Protein AF-A0A9E5V255-F1 (afdb_monomer)

Sequence (225 aa):
MTGTNLTRVRALETDFRYANMTGVCIKEWQCEGAKFDGVKCHFFHQEEKGEERYPSNRDFADDEFSELLQDAQKRNRLLKRLSVRLERGKSDENLRKVIELLDSSSIEAIFDPYLEDNALKNLEKLCGFGATLSPSLRLLTSKKVEKRLTKTQVDEFFKTFSNSGEIRQMRDSEHRRFLLLSGGYALIIGCSLNDISKNEVAFMEFDCIDRDFFDAEWEIASRIC

pLDDT: mean 87.33, std 9.15, range [57.25, 98.5]

Secondary structure (DSSP, 8-state):
-EEEE-TT-EEES-B-TT-EEEEEE-TT-EEES-B-TT-EES-EESSTT--S-BSSSSPPPTTHHHHHHHSHHHHHHHHS--EEE--TT-HHHHHHHHHHHHTTPEEEEEE-TT--HHHHHHHHHHHHTT-EEEEEEEEEE-S--TTTS-HHHHHHHHHHH-TT-EEEE-SS-----EEEETTTEEEEESS-TT-TTSS-EEEEEE-HHHHHHHHHHHHHSEE--

Structure (mmCIF, N/CA/C/O backbone):
data_AF-A0A9E5V255-F1
#
_entry.id   AF-A0A9E5V255-F1
#
loop_
_atom_site.group_PDB
_atom_site.id
_atom_site.type_symbol
_atom_site.label_atom_id
_atom_site.label_alt_id
_atom_site.label_comp_id
_atom_site.label_asym_id
_atom_site.label_entity_id
_atom_site.label_seq_id
_atom_site.pdbx_PDB_ins_code
_atom_site.Cartn_x
_atom_site.Cartn_y
_atom_site.Cartn_z
_atom_site.occupancy
_atom_site.B_iso_or_equiv
_atom_site.auth_seq_id
_atom_site.auth_comp_id
_atom_site.auth_asym_id
_atom_site.auth_atom_id
_atom_site.pdbx_PDB_model_num
ATOM 1 N N . MET A 1 1 ? 22.513 5.889 -26.711 1.00 68.69 1 MET A N 1
ATOM 2 C CA . MET A 1 1 ? 21.426 6.872 -26.524 1.00 68.69 1 MET A CA 1
ATOM 3 C C . MET A 1 1 ? 21.734 7.651 -25.261 1.00 68.69 1 MET A C 1
ATOM 5 O O . MET A 1 1 ? 21.886 7.023 -24.224 1.00 68.69 1 MET A O 1
ATOM 9 N N . THR A 1 2 ? 21.890 8.969 -25.347 1.00 73.06 2 THR A N 1
ATOM 10 C CA . THR A 1 2 ? 22.257 9.812 -24.195 1.00 73.06 2 THR A CA 1
ATOM 11 C C . THR A 1 2 ? 21.087 10.724 -23.859 1.00 73.06 2 THR A C 1
ATOM 13 O O . THR A 1 2 ? 20.541 11.342 -24.773 1.00 73.06 2 THR A O 1
ATOM 16 N N . GLY A 1 3 ? 20.678 10.785 -22.588 1.00 72.25 3 GLY A N 1
ATOM 17 C CA . GLY A 1 3 ? 19.597 11.665 -22.122 1.00 72.25 3 GLY A CA 1
ATOM 18 C C . GLY A 1 3 ? 18.260 11.438 -22.833 1.00 72.25 3 GLY A C 1
ATOM 19 O O . GLY A 1 3 ? 17.547 12.394 -23.132 1.00 72.25 3 GLY A O 1
ATOM 20 N N . THR A 1 4 ? 17.942 10.193 -23.195 1.00 81.31 4 THR A N 1
ATOM 21 C CA . THR A 1 4 ? 16.738 9.919 -23.989 1.00 81.31 4 THR A CA 1
ATOM 22 C C . THR A 1 4 ? 15.494 9.824 -23.117 1.00 81.31 4 THR A C 1
ATOM 24 O O . THR A 1 4 ? 15.472 9.128 -22.105 1.00 81.31 4 THR A O 1
ATOM 27 N N . ASN A 1 5 ? 14.428 10.495 -23.545 1.00 81.62 5 ASN A N 1
ATOM 28 C CA . ASN A 1 5 ? 13.128 10.400 -22.909 1.00 81.62 5 ASN A CA 1
ATOM 29 C C . ASN A 1 5 ? 12.306 9.264 -23.544 1.00 81.62 5 ASN A C 1
ATOM 31 O O . ASN A 1 5 ? 11.873 9.386 -24.688 1.00 81.62 5 ASN A O 1
ATOM 35 N N . LEU A 1 6 ? 12.108 8.166 -22.808 1.00 82.06 6 LEU A N 1
ATOM 36 C CA . LEU A 1 6 ? 11.228 7.045 -23.171 1.00 82.06 6 LEU A CA 1
ATOM 37 C C . LEU A 1 6 ? 9.925 7.058 -22.352 1.00 82.06 6 LEU A C 1
ATOM 39 O O . LEU A 1 6 ? 9.297 6.016 -22.151 1.00 82.06 6 LEU A O 1
ATOM 43 N N . THR A 1 7 ? 9.497 8.235 -21.885 1.00 77.88 7 THR A N 1
ATOM 44 C CA . THR A 1 7 ? 8.222 8.390 -21.179 1.00 77.88 7 THR A CA 1
ATOM 45 C C . THR A 1 7 ? 7.074 7.878 -22.048 1.00 77.88 7 THR A C 1
ATOM 47 O O . THR A 1 7 ? 6.958 8.267 -23.211 1.00 77.88 7 THR A O 1
ATOM 50 N N . ARG A 1 8 ? 6.210 7.025 -21.481 1.00 71.81 8 ARG A N 1
ATOM 51 C CA . ARG A 1 8 ? 5.020 6.446 -22.141 1.00 71.81 8 ARG A CA 1
ATOM 52 C C . ARG A 1 8 ? 5.313 5.646 -23.409 1.00 71.81 8 ARG A C 1
ATOM 54 O O . ARG A 1 8 ? 4.418 5.434 -24.230 1.00 71.81 8 ARG A O 1
ATOM 61 N N . VAL A 1 9 ? 6.550 5.194 -23.598 1.00 79.69 9 VAL A N 1
ATOM 62 C CA . VAL A 1 9 ? 6.863 4.295 -24.707 1.00 79.69 9 VAL A CA 1
ATOM 63 C C . VAL A 1 9 ? 6.146 2.964 -24.484 1.00 79.69 9 VAL A C 1
ATOM 65 O O . VAL A 1 9 ? 6.122 2.425 -23.379 1.00 79.69 9 VAL A O 1
ATOM 68 N N . ARG A 1 10 ? 5.578 2.415 -25.558 1.00 74.56 10 ARG A N 1
ATOM 69 C CA . ARG A 1 10 ? 5.069 1.045 -25.587 1.00 74.56 10 ARG A CA 1
ATOM 70 C C . ARG A 1 10 ? 5.968 0.216 -26.496 1.00 74.56 10 ARG A C 1
ATOM 72 O O . ARG A 1 10 ? 5.877 0.312 -27.717 1.00 74.56 10 ARG A O 1
ATOM 79 N N . ALA A 1 11 ? 6.861 -0.554 -25.890 1.00 76.69 11 ALA A N 1
ATOM 80 C CA . ALA A 1 11 ? 7.804 -1.419 -26.580 1.00 76.69 11 ALA A CA 1
ATOM 81 C C . ALA A 1 11 ? 7.223 -2.835 -26.699 1.00 76.69 11 ALA A C 1
ATOM 83 O O . ALA A 1 11 ? 7.261 -3.615 -25.745 1.00 76.69 11 ALA A O 1
ATOM 84 N N . LEU A 1 12 ? 6.665 -3.143 -27.871 1.00 74.00 12 LEU A N 1
ATOM 85 C CA . LEU A 1 12 ? 6.111 -4.457 -28.209 1.00 74.00 12 LEU A CA 1
ATOM 86 C C . LEU A 1 12 ? 7.139 -5.234 -29.024 1.00 74.00 12 LEU A C 1
ATOM 88 O O . LEU A 1 12 ? 7.586 -4.735 -30.057 1.00 74.00 12 LEU A O 1
ATOM 92 N N . GLU A 1 13 ? 7.559 -6.398 -28.524 1.00 79.38 13 GLU A N 1
ATOM 93 C CA . GLU A 1 13 ? 8.558 -7.283 -29.154 1.00 79.38 13 GLU A CA 1
ATOM 94 C C . GLU A 1 13 ? 9.851 -6.563 -29.591 1.00 79.38 13 GLU A C 1
ATOM 96 O O . GLU A 1 13 ? 10.590 -7.013 -30.467 1.00 79.38 13 GLU A O 1
ATOM 101 N N . THR A 1 14 ? 10.128 -5.408 -28.981 1.00 82.75 14 THR A N 1
ATOM 102 C CA . THR A 1 14 ? 11.221 -4.523 -29.376 1.00 82.75 14 THR A CA 1
ATOM 103 C C . THR A 1 14 ? 12.546 -5.085 -28.880 1.00 82.75 14 THR A C 1
ATOM 105 O O . THR A 1 14 ? 12.663 -5.526 -27.736 1.00 82.75 14 THR A O 1
ATOM 108 N N . ASP A 1 15 ? 13.559 -5.060 -29.740 1.00 88.69 15 ASP A N 1
ATOM 109 C CA . ASP A 1 15 ? 14.879 -5.596 -29.435 1.00 88.69 15 ASP A CA 1
ATOM 110 C C . ASP A 1 15 ? 15.817 -4.488 -28.934 1.00 88.69 15 ASP A C 1
ATOM 112 O O . ASP A 1 15 ? 16.268 -3.649 -29.713 1.00 88.69 15 ASP A O 1
ATOM 116 N N . PHE A 1 16 ? 16.097 -4.477 -27.627 1.00 88.00 16 PHE A N 1
ATOM 117 C CA . PHE A 1 16 ? 17.057 -3.571 -26.985 1.00 88.00 16 PHE A CA 1
ATOM 118 C C . PHE A 1 16 ? 18.385 -4.259 -26.652 1.00 88.00 16 PHE A C 1
ATOM 120 O O . PHE A 1 16 ? 19.181 -3.705 -25.885 1.00 88.00 16 PHE A O 1
ATOM 127 N N . ARG A 1 17 ? 18.647 -5.462 -27.183 1.00 91.00 17 ARG A N 1
ATOM 128 C CA . ARG A 1 17 ? 19.868 -6.199 -26.846 1.00 91.00 17 ARG A CA 1
ATOM 129 C C . ARG A 1 17 ? 21.109 -5.376 -27.172 1.00 91.00 17 ARG A C 1
ATOM 131 O O . ARG A 1 17 ? 21.213 -4.792 -28.250 1.00 91.00 17 ARG A O 1
ATOM 138 N N . TYR A 1 18 ? 22.040 -5.325 -26.223 1.00 91.75 18 TYR A N 1
ATOM 139 C CA . TYR A 1 18 ? 23.295 -4.567 -26.321 1.00 91.75 18 TYR A CA 1
ATOM 140 C C . TYR A 1 18 ? 23.139 -3.052 -26.536 1.00 91.75 18 TYR A C 1
ATOM 142 O O . TYR A 1 18 ? 24.115 -2.367 -26.858 1.00 91.75 18 TYR A O 1
ATOM 150 N N . ALA A 1 19 ? 21.935 -2.497 -26.354 1.00 90.38 19 ALA A N 1
ATOM 151 C CA . ALA A 1 19 ? 21.748 -1.057 -26.406 1.00 90.38 19 ALA A CA 1
ATOM 152 C C . ALA A 1 19 ? 22.516 -0.392 -25.255 1.00 90.38 19 ALA A C 1
ATOM 154 O O . ALA A 1 19 ? 22.506 -0.871 -24.124 1.00 90.38 19 ALA A O 1
ATOM 155 N N . ASN A 1 20 ? 23.179 0.726 -25.549 1.00 90.94 20 ASN A N 1
ATOM 156 C CA . ASN A 1 20 ? 23.915 1.499 -24.555 1.00 90.94 20 ASN A CA 1
ATOM 157 C C . ASN A 1 20 ? 23.193 2.825 -24.280 1.00 90.94 20 ASN A C 1
ATOM 159 O O . ASN A 1 20 ? 23.008 3.646 -25.192 1.00 90.94 20 ASN A O 1
ATOM 163 N N . MET A 1 21 ? 22.760 3.009 -23.036 1.00 88.00 21 MET A N 1
ATOM 164 C CA . MET A 1 21 ? 21.969 4.135 -22.553 1.00 88.00 21 MET A CA 1
ATOM 165 C C . MET A 1 21 ? 22.730 4.897 -21.461 1.00 88.00 21 MET A C 1
ATOM 167 O O . MET A 1 21 ? 23.238 4.328 -20.499 1.00 88.00 21 MET A O 1
ATOM 171 N N . THR A 1 22 ? 22.790 6.215 -21.571 1.00 83.81 22 THR A N 1
ATOM 172 C CA . THR A 1 22 ? 23.430 7.082 -20.575 1.00 83.81 22 THR A CA 1
ATOM 173 C C . THR A 1 22 ? 22.403 8.106 -20.110 1.00 83.81 22 THR A C 1
ATOM 175 O O . THR A 1 22 ? 22.271 9.190 -20.680 1.00 83.81 22 THR A O 1
ATOM 178 N N . GLY A 1 23 ? 21.605 7.713 -19.113 1.00 82.75 23 GLY A N 1
ATOM 179 C CA . GLY A 1 23 ? 20.464 8.493 -18.639 1.00 82.75 23 GLY A CA 1
ATOM 180 C C . GLY A 1 23 ? 19.238 8.304 -19.528 1.00 82.75 23 GLY A C 1
ATOM 181 O O . GLY A 1 23 ? 19.187 8.808 -20.653 1.00 82.75 23 GLY A O 1
ATOM 182 N N . VAL A 1 24 ? 18.240 7.579 -19.026 1.00 87.56 24 VAL A N 1
ATOM 183 C CA . VAL A 1 24 ? 16.972 7.342 -19.730 1.00 87.56 24 VAL A CA 1
ATOM 184 C C . VAL A 1 24 ? 15.783 7.668 -18.833 1.00 87.56 24 VAL A C 1
ATOM 186 O O . VAL A 1 24 ? 15.759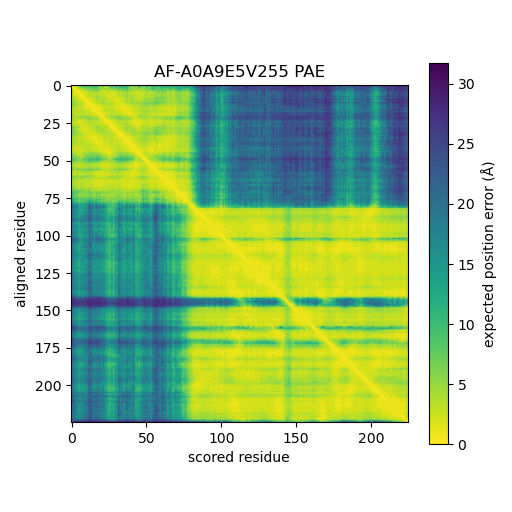 7.264 -17.678 1.00 87.56 24 VAL A O 1
ATOM 189 N N . CYS A 1 25 ? 14.783 8.397 -19.324 1.00 85.31 25 CYS A N 1
ATOM 190 C CA . CYS A 1 25 ? 13.520 8.529 -18.592 1.00 85.31 25 CYS A CA 1
ATOM 191 C C . CYS A 1 25 ? 12.599 7.368 -18.975 1.00 85.31 25 CYS A C 1
ATOM 193 O O . CYS A 1 25 ? 12.289 7.216 -20.153 1.00 85.31 25 CYS A O 1
ATOM 195 N N . ILE A 1 26 ? 12.171 6.566 -18.002 1.00 82.19 26 ILE A N 1
ATOM 196 C CA . ILE A 1 26 ? 11.325 5.373 -18.198 1.00 82.19 26 ILE A CA 1
ATOM 197 C C . ILE A 1 26 ? 9.940 5.530 -17.563 1.00 82.19 26 ILE A C 1
ATOM 199 O O . ILE A 1 26 ? 9.261 4.546 -17.265 1.00 82.19 26 ILE A O 1
ATOM 203 N N . LYS A 1 27 ? 9.511 6.773 -17.329 1.00 78.25 27 LYS A N 1
ATOM 204 C CA . LYS A 1 27 ? 8.201 7.071 -16.750 1.00 78.25 27 LYS A CA 1
ATOM 205 C C . LYS A 1 27 ? 7.092 6.415 -17.573 1.00 78.25 27 LYS A C 1
ATOM 207 O O . LYS A 1 27 ? 6.973 6.676 -18.766 1.00 78.25 27 LYS A O 1
ATOM 212 N N . GLU A 1 28 ? 6.243 5.615 -16.931 1.00 70.94 28 GLU A N 1
ATOM 213 C CA . GLU A 1 28 ? 5.114 4.939 -17.594 1.00 70.94 28 GLU A CA 1
ATOM 214 C C . GLU A 1 28 ? 5.554 4.081 -18.807 1.00 70.94 28 GLU A C 1
ATOM 216 O O . GLU A 1 28 ? 4.801 3.925 -19.769 1.00 70.94 28 GLU A O 1
ATOM 221 N N . TRP A 1 29 ? 6.782 3.547 -18.793 1.00 77.06 29 TRP A N 1
ATOM 222 C CA . TRP A 1 29 ? 7.292 2.690 -19.863 1.00 77.06 29 TRP A CA 1
ATOM 223 C C . TRP A 1 29 ? 6.629 1.305 -19.801 1.00 77.06 29 TRP A C 1
ATOM 225 O O . TRP A 1 29 ? 6.580 0.673 -18.747 1.00 77.06 29 TRP A O 1
ATOM 235 N N . GLN A 1 30 ? 6.083 0.839 -20.927 1.00 71.00 30 GLN A N 1
ATOM 236 C CA . GLN A 1 30 ? 5.377 -0.439 -21.043 1.00 71.00 30 GLN A CA 1
ATOM 237 C C . GLN A 1 30 ? 6.131 -1.372 -21.988 1.00 71.00 30 GLN A C 1
ATOM 239 O O . GLN A 1 30 ? 6.344 -1.036 -23.154 1.00 71.00 30 GLN A O 1
ATOM 244 N N . CYS A 1 31 ? 6.494 -2.558 -21.501 1.00 73.19 31 CYS A N 1
ATOM 245 C CA . CYS A 1 31 ? 7.301 -3.523 -22.244 1.00 73.19 31 CYS A CA 1
ATOM 246 C C . CYS A 1 31 ? 6.615 -4.891 -22.265 1.00 73.19 31 CYS A C 1
ATOM 248 O O . CYS A 1 31 ? 6.431 -5.508 -21.216 1.00 73.19 31 CYS A O 1
ATOM 250 N N . GLU A 1 32 ? 6.287 -5.379 -23.460 1.00 68.88 32 GLU A N 1
ATOM 251 C CA . GLU A 1 32 ? 5.679 -6.696 -23.675 1.00 68.88 32 GLU A CA 1
ATOM 252 C C . GLU A 1 32 ? 6.474 -7.431 -24.760 1.00 68.88 32 GLU A C 1
ATOM 254 O O . GLU A 1 32 ? 6.645 -6.922 -25.866 1.00 68.88 32 GLU A O 1
ATOM 259 N N . GLY A 1 33 ? 7.047 -8.591 -24.429 1.00 69.75 33 GLY A N 1
ATOM 260 C CA . GLY A 1 33 ? 7.901 -9.357 -25.351 1.00 69.75 33 GLY A CA 1
ATOM 261 C C . GLY A 1 33 ? 9.235 -8.689 -25.731 1.00 69.75 33 GLY A C 1
ATOM 262 O O . GLY A 1 33 ? 9.968 -9.222 -26.562 1.00 69.75 33 GLY A O 1
ATOM 263 N N . ALA A 1 34 ? 9.563 -7.530 -25.152 1.00 82.81 34 ALA A N 1
ATOM 264 C CA . ALA A 1 34 ? 10.810 -6.820 -25.422 1.00 82.81 34 ALA A CA 1
ATOM 265 C C . ALA A 1 34 ? 12.042 -7.590 -24.904 1.00 82.81 34 ALA A C 1
ATOM 267 O O . ALA A 1 34 ? 11.983 -8.255 -23.867 1.00 82.81 34 ALA A O 1
ATOM 268 N N . LYS A 1 35 ? 13.166 -7.481 -25.624 1.00 86.19 35 LYS A N 1
ATOM 269 C CA . LYS A 1 35 ? 14.427 -8.181 -25.321 1.00 86.19 35 LYS A CA 1
ATOM 270 C C . LYS A 1 35 ? 15.450 -7.212 -24.748 1.00 86.19 35 LYS A C 1
ATOM 272 O O . LYS A 1 35 ? 15.712 -6.181 -25.360 1.00 86.19 35 LYS A O 1
ATOM 277 N N . PHE A 1 36 ? 16.053 -7.566 -23.616 1.00 87.00 36 PHE A N 1
ATOM 278 C CA . PHE A 1 36 ? 16.951 -6.681 -22.864 1.00 87.00 36 PHE A CA 1
ATOM 279 C C . PHE A 1 36 ? 18.353 -7.262 -22.641 1.00 87.00 36 PHE A C 1
ATOM 281 O O . PHE A 1 36 ? 19.132 -6.687 -21.885 1.00 87.00 36 PHE A O 1
ATOM 288 N N . ASP A 1 37 ? 18.706 -8.379 -23.278 1.00 89.31 37 ASP A N 1
ATOM 289 C CA . ASP A 1 37 ? 19.990 -9.052 -23.039 1.00 89.31 37 ASP A CA 1
ATOM 290 C C . ASP A 1 37 ? 21.184 -8.130 -23.324 1.00 89.31 37 ASP A C 1
ATOM 292 O O . ASP A 1 37 ? 21.321 -7.573 -24.417 1.00 89.31 37 ASP A O 1
ATOM 296 N N . GLY A 1 38 ? 22.049 -7.944 -22.327 1.00 88.06 38 GLY A N 1
ATOM 297 C CA . GLY A 1 38 ? 23.251 -7.116 -22.442 1.00 88.06 38 GLY A CA 1
ATOM 298 C C . GLY A 1 38 ? 22.987 -5.616 -22.611 1.00 88.06 38 GLY A C 1
ATOM 299 O O . GLY A 1 38 ? 23.897 -4.889 -23.010 1.00 88.06 38 GLY A O 1
ATOM 300 N N . VAL A 1 39 ? 21.763 -5.132 -22.354 1.00 90.56 39 VAL A N 1
ATOM 301 C CA . VAL A 1 39 ? 21.486 -3.688 -22.319 1.00 90.56 39 VAL A CA 1
ATOM 302 C C . VAL A 1 39 ? 22.291 -3.027 -21.200 1.00 90.56 39 VAL A C 1
ATOM 304 O O . VAL A 1 39 ? 22.275 -3.469 -20.051 1.00 90.56 39 VAL A O 1
ATOM 307 N N . LYS A 1 40 ? 22.980 -1.938 -21.531 1.00 90.88 40 LYS A N 1
ATOM 308 C CA . LYS A 1 40 ? 23.738 -1.131 -20.574 1.00 90.88 40 LYS A CA 1
ATOM 309 C C . LYS A 1 40 ? 23.012 0.180 -20.341 1.00 90.88 40 LYS A C 1
ATOM 311 O O . LYS A 1 40 ? 22.619 0.848 -21.296 1.00 90.88 40 LYS A O 1
ATOM 316 N N . CYS A 1 41 ? 22.846 0.555 -19.082 1.00 90.69 41 CYS A N 1
ATOM 317 C CA . CYS A 1 41 ? 22.316 1.856 -18.704 1.00 90.69 41 CYS A CA 1
ATOM 318 C C . CYS A 1 41 ? 23.109 2.395 -17.529 1.00 90.69 41 CYS A C 1
ATOM 320 O O . CYS A 1 41 ? 23.341 1.637 -16.608 1.00 90.69 41 CYS A O 1
ATOM 322 N N . HIS A 1 42 ? 23.505 3.665 -17.522 1.00 92.62 42 HIS A N 1
ATOM 323 C CA . HIS A 1 42 ? 24.190 4.239 -16.355 1.00 92.62 42 HIS A CA 1
ATOM 324 C C . HIS A 1 42 ? 23.214 4.554 -15.214 1.00 92.62 42 HIS A C 1
ATOM 326 O O . HIS A 1 42 ? 23.479 4.240 -14.061 1.00 92.62 42 HIS A O 1
ATOM 332 N N . PHE A 1 43 ? 22.077 5.168 -15.537 1.00 87.12 43 PHE A N 1
ATOM 333 C CA . PHE A 1 43 ? 21.007 5.511 -14.603 1.00 87.12 43 PHE A CA 1
ATOM 334 C C . PHE A 1 43 ? 19.717 5.797 -15.381 1.00 87.12 43 PHE A C 1
ATOM 336 O O . PHE A 1 43 ? 19.760 6.105 -16.578 1.00 87.12 43 PHE A O 1
ATOM 343 N N . PHE A 1 44 ? 18.570 5.752 -14.707 1.00 88.06 44 PHE A N 1
ATOM 344 C CA . PHE A 1 44 ? 17.290 6.178 -15.273 1.00 88.06 44 PHE A CA 1
ATOM 345 C C . PHE A 1 44 ? 16.557 7.181 -14.377 1.00 88.06 44 PHE A C 1
ATOM 347 O O . PHE A 1 44 ? 16.868 7.326 -13.197 1.00 88.06 44 PHE A O 1
ATOM 354 N N . HIS A 1 45 ? 15.547 7.833 -14.950 1.00 84.00 45 HIS A N 1
ATOM 355 C CA . HIS A 1 45 ? 14.577 8.676 -14.258 1.00 84.00 45 HIS A CA 1
ATOM 356 C C . HIS A 1 45 ? 13.179 8.059 -14.351 1.00 84.00 45 HIS A C 1
ATOM 358 O O . HIS A 1 45 ? 12.771 7.597 -15.419 1.00 84.00 45 HIS A O 1
ATOM 364 N N . GLN A 1 46 ? 12.428 8.078 -13.252 1.00 75.62 46 GLN A N 1
ATOM 365 C CA . GLN A 1 46 ? 11.011 7.677 -13.223 1.00 75.62 46 GLN A CA 1
ATOM 366 C C . GLN A 1 46 ? 10.053 8.856 -13.400 1.00 75.62 46 GLN A C 1
ATOM 368 O O . GLN A 1 46 ? 8.848 8.662 -13.559 1.00 75.62 46 GLN A O 1
ATOM 373 N N . GLU A 1 47 ? 10.589 10.074 -13.444 1.00 75.69 47 GLU A N 1
ATOM 374 C CA . GLU A 1 47 ? 9.837 11.286 -13.712 1.00 75.69 47 GLU A CA 1
ATOM 375 C C . GLU A 1 47 ? 10.382 12.024 -14.930 1.00 75.69 47 GLU A C 1
ATOM 377 O O . GLU A 1 47 ? 11.580 12.038 -15.201 1.00 75.69 47 GLU A O 1
ATOM 382 N N . GLU A 1 48 ? 9.482 12.679 -15.657 1.00 75.38 48 GLU A N 1
ATOM 383 C CA . GLU A 1 48 ? 9.793 13.379 -16.905 1.00 75.38 48 GLU A CA 1
ATOM 384 C C . GLU A 1 48 ? 10.734 14.571 -16.692 1.00 75.38 48 GLU A C 1
ATOM 386 O O . GLU A 1 48 ? 11.557 14.874 -17.550 1.00 75.38 48 GLU A O 1
ATOM 391 N N . LYS A 1 49 ? 10.646 15.219 -15.525 1.00 75.62 49 LYS A N 1
ATOM 392 C CA . LYS A 1 49 ? 11.530 16.330 -15.155 1.00 75.62 49 LYS A CA 1
ATOM 393 C C . LYS A 1 49 ? 12.947 15.882 -14.786 1.00 75.62 49 LYS A C 1
ATOM 395 O O . LYS A 1 49 ? 13.837 16.722 -14.739 1.00 75.62 49 LYS A O 1
ATOM 400 N N . GLY A 1 50 ? 13.152 14.587 -14.528 1.00 72.00 50 GLY A N 1
ATOM 401 C CA . GLY A 1 50 ? 14.463 14.021 -14.211 1.00 72.00 50 GLY A CA 1
ATOM 402 C C . GLY A 1 50 ? 15.078 14.504 -12.894 1.00 72.00 50 GLY A C 1
ATOM 403 O O . GLY A 1 50 ? 16.296 14.452 -12.756 1.00 72.00 50 GLY A O 1
ATOM 404 N N . GLU A 1 51 ? 14.264 14.983 -11.946 1.00 74.38 51 GLU A N 1
ATOM 405 C CA . GLU A 1 51 ? 14.743 15.532 -10.664 1.00 74.38 51 GLU A CA 1
ATOM 406 C C . GLU A 1 51 ? 15.417 14.457 -9.795 1.00 74.38 51 GLU A C 1
ATOM 408 O O . GLU A 1 51 ? 16.426 14.727 -9.146 1.00 74.38 51 GLU A O 1
ATOM 413 N N . GLU A 1 52 ? 14.930 13.216 -9.864 1.00 74.06 52 GLU A N 1
ATOM 414 C CA . GLU A 1 52 ? 15.528 12.056 -9.204 1.00 74.06 52 GLU A CA 1
ATOM 415 C C . GLU A 1 52 ? 16.021 11.028 -10.226 1.00 74.06 52 GLU A C 1
ATOM 417 O O . GLU A 1 52 ? 15.396 10.803 -11.271 1.00 74.06 52 GLU A O 1
ATOM 422 N N . ARG A 1 53 ? 17.162 10.397 -9.926 1.00 84.00 53 ARG A N 1
ATOM 423 C CA . ARG A 1 53 ? 17.762 9.329 -10.735 1.00 84.00 53 ARG A CA 1
ATOM 424 C C . ARG A 1 53 ? 17.944 8.060 -9.912 1.00 84.00 53 ARG A C 1
ATOM 426 O O . ARG A 1 53 ? 18.188 8.127 -8.709 1.00 84.00 53 ARG A O 1
ATOM 433 N N . TYR A 1 54 ? 17.947 6.919 -10.586 1.00 79.62 54 TYR A N 1
ATOM 434 C CA . TYR A 1 54 ? 18.322 5.640 -10.002 1.00 79.62 54 TYR A CA 1
ATOM 435 C C . TYR A 1 54 ? 19.413 4.952 -10.846 1.00 79.62 54 TYR A C 1
ATOM 437 O O . TYR A 1 54 ? 19.236 4.834 -12.062 1.00 79.62 54 TYR A O 1
ATOM 445 N N . PRO A 1 55 ? 20.512 4.478 -10.228 1.00 79.62 55 PRO A N 1
ATOM 446 C CA . PRO A 1 55 ? 20.849 4.639 -8.813 1.00 79.62 55 PRO A CA 1
ATOM 447 C C . PRO A 1 55 ? 21.200 6.102 -8.474 1.00 79.62 55 PRO A C 1
ATOM 449 O O . PRO A 1 55 ? 21.752 6.839 -9.295 1.00 79.62 55 PRO A O 1
ATOM 452 N N . SER A 1 56 ? 20.873 6.548 -7.261 1.00 80.12 56 SER A N 1
ATOM 453 C CA . SER A 1 56 ? 20.968 7.969 -6.881 1.00 80.12 56 SER A CA 1
ATOM 454 C C . SER A 1 56 ? 22.405 8.476 -6.735 1.00 80.12 56 SER A C 1
ATOM 456 O O . SER A 1 56 ? 22.680 9.637 -7.025 1.00 80.12 56 SER A O 1
ATOM 458 N N . ASN A 1 57 ? 23.337 7.610 -6.334 1.00 83.50 57 ASN A N 1
ATOM 459 C CA . ASN A 1 57 ? 24.710 7.974 -5.963 1.00 83.50 57 ASN A CA 1
ATOM 460 C C . ASN A 1 57 ? 25.802 7.238 -6.756 1.00 83.50 57 ASN A C 1
ATOM 462 O O . ASN A 1 57 ? 26.987 7.405 -6.473 1.00 83.50 57 ASN A O 1
ATOM 466 N N . ARG A 1 58 ? 25.417 6.407 -7.724 1.00 89.38 58 ARG A N 1
ATOM 467 C CA . ARG A 1 58 ? 26.338 5.656 -8.581 1.00 89.38 58 ARG A CA 1
ATOM 468 C C . ARG A 1 58 ? 25.686 5.334 -9.911 1.00 89.38 58 ARG A C 1
ATOM 470 O O . ARG A 1 58 ? 24.471 5.476 -10.047 1.00 89.38 58 ARG A O 1
ATOM 477 N N . ASP A 1 59 ? 26.490 4.885 -10.857 1.00 92.12 59 ASP A N 1
ATOM 478 C CA . ASP A 1 59 ? 25.973 4.272 -12.070 1.00 92.12 59 ASP A CA 1
ATOM 479 C C . ASP A 1 59 ? 25.726 2.774 -11.817 1.00 92.12 59 ASP A C 1
ATOM 481 O O . ASP A 1 59 ? 26.279 2.179 -10.878 1.00 92.12 59 ASP A O 1
ATOM 485 N N . PHE A 1 60 ? 24.849 2.169 -12.614 1.00 89.62 60 PHE A N 1
ATOM 486 C CA . PHE A 1 60 ? 24.700 0.718 -12.638 1.00 89.62 60 PHE A CA 1
ATOM 487 C C . PHE A 1 60 ? 26.035 0.052 -12.976 1.00 89.62 60 PHE A C 1
ATOM 489 O O . PHE A 1 60 ? 26.798 0.541 -13.814 1.00 89.62 60 PHE A O 1
ATOM 496 N N . ALA A 1 61 ? 26.298 -1.079 -12.329 1.00 90.12 61 ALA A N 1
ATOM 497 C CA . ALA A 1 61 ? 27.378 -1.961 -12.732 1.00 90.12 61 ALA A CA 1
ATOM 498 C C . ALA A 1 61 ? 27.059 -2.608 -14.091 1.00 90.12 61 ALA A C 1
ATOM 500 O O . ALA A 1 61 ? 25.920 -2.570 -14.569 1.00 90.12 61 ALA A O 1
ATOM 501 N N . ASP A 1 62 ? 28.074 -3.215 -14.707 1.00 87.00 62 ASP A N 1
ATOM 502 C CA . ASP A 1 62 ? 27.864 -4.031 -15.900 1.00 87.00 62 ASP A CA 1
ATOM 503 C C . ASP A 1 62 ? 26.776 -5.084 -15.634 1.00 87.00 62 ASP A C 1
ATOM 505 O O . ASP A 1 62 ? 26.716 -5.677 -14.559 1.00 87.00 62 ASP A O 1
ATOM 509 N N . ASP A 1 63 ? 25.886 -5.249 -16.611 1.00 86.88 63 ASP A N 1
ATOM 510 C CA . ASP A 1 63 ? 24.739 -6.163 -16.618 1.00 86.88 63 ASP A CA 1
ATOM 511 C C . ASP A 1 63 ? 23.656 -5.935 -15.544 1.00 86.88 63 ASP A C 1
ATOM 513 O O . ASP A 1 63 ? 22.538 -6.412 -15.724 1.00 86.88 63 ASP A O 1
ATOM 517 N N . GLU A 1 64 ? 23.888 -5.110 -14.517 1.00 87.94 64 GLU A N 1
ATOM 518 C CA . GLU A 1 64 ? 22.926 -4.854 -13.429 1.00 87.94 64 GLU A CA 1
ATOM 519 C C . GLU A 1 64 ? 21.568 -4.360 -13.954 1.00 87.94 64 GLU A C 1
ATOM 521 O O . GLU A 1 64 ? 20.513 -4.854 -13.556 1.00 87.94 64 GLU A O 1
ATOM 526 N N . PHE A 1 65 ? 21.579 -3.412 -14.897 1.00 87.38 65 PHE A N 1
ATOM 527 C CA . PHE A 1 65 ? 20.348 -2.915 -15.516 1.00 87.38 65 PHE A CA 1
ATOM 528 C C . PHE A 1 65 ? 19.674 -3.966 -16.414 1.00 87.38 65 PHE A C 1
ATOM 530 O O . PHE A 1 65 ? 18.445 -4.036 -16.475 1.00 87.38 65 PHE A O 1
ATOM 537 N N . SER A 1 66 ? 20.463 -4.803 -17.092 1.00 88.88 66 SER A N 1
ATOM 538 C CA . SER A 1 66 ? 19.946 -5.883 -17.936 1.00 88.88 66 SER A CA 1
ATOM 539 C C . SER A 1 66 ? 19.263 -6.960 -17.100 1.00 88.88 66 SER A C 1
ATOM 541 O O . SER A 1 66 ? 18.123 -7.320 -17.389 1.00 88.88 66 SER A O 1
ATOM 543 N N . GLU A 1 67 ? 19.899 -7.414 -16.021 1.00 87.50 67 GLU A N 1
ATOM 544 C CA . GLU A 1 67 ? 19.331 -8.383 -15.078 1.00 87.50 67 GLU A CA 1
ATOM 545 C C . GLU A 1 67 ? 18.026 -7.875 -14.463 1.00 87.50 67 GLU A C 1
ATOM 547 O O . GLU A 1 67 ? 17.041 -8.605 -14.338 1.00 87.50 67 GLU A O 1
ATOM 552 N N . LEU A 1 68 ? 18.008 -6.591 -14.119 1.00 84.12 68 LEU A N 1
ATOM 553 C CA . LEU A 1 68 ? 16.859 -5.908 -13.551 1.00 84.12 68 LEU A CA 1
ATOM 554 C C . LEU A 1 68 ? 15.670 -5.839 -14.526 1.00 84.12 68 LEU A C 1
ATOM 556 O O . LEU A 1 68 ? 14.529 -5.954 -14.083 1.00 84.12 68 LEU A O 1
ATOM 560 N N . LEU A 1 69 ? 15.911 -5.70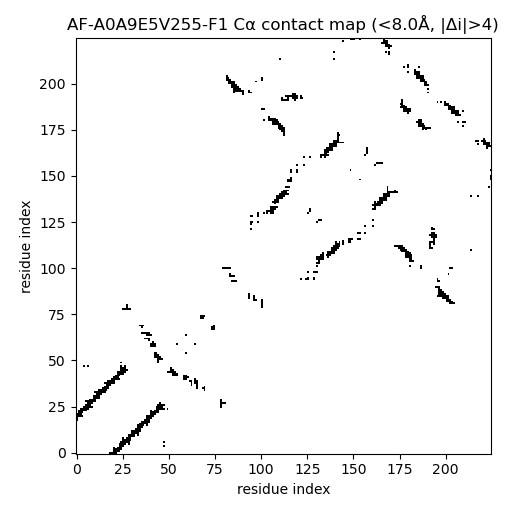4 -15.836 1.00 83.62 69 LEU A N 1
ATOM 561 C CA . LEU A 1 69 ? 14.857 -5.739 -16.857 1.00 83.62 69 LEU A CA 1
ATOM 562 C C . LEU A 1 69 ? 14.467 -7.160 -17.290 1.00 83.62 69 LEU A C 1
ATOM 564 O O . LEU A 1 69 ? 13.340 -7.364 -17.744 1.00 83.62 69 LEU A O 1
ATOM 568 N N . GLN A 1 70 ? 15.359 -8.142 -17.180 1.00 79.94 70 GLN A N 1
ATOM 569 C CA . GLN A 1 70 ? 15.068 -9.534 -17.540 1.00 79.94 70 GLN A CA 1
ATOM 570 C C . GLN A 1 70 ? 14.237 -10.249 -16.470 1.00 79.94 70 GLN A C 1
ATOM 572 O O . GLN A 1 70 ? 13.350 -11.041 -16.797 1.00 79.94 70 GLN A O 1
ATOM 577 N N . ASP A 1 71 ? 14.454 -9.921 -15.200 1.00 80.56 71 ASP A N 1
ATOM 578 C CA . ASP A 1 71 ? 13.621 -10.397 -14.104 1.00 80.56 71 ASP A CA 1
ATOM 579 C C . ASP A 1 71 ? 12.241 -9.725 -14.177 1.00 80.56 71 ASP A C 1
ATOM 581 O O . ASP A 1 71 ? 12.102 -8.516 -14.006 1.00 80.56 71 ASP A O 1
ATOM 585 N N . ALA A 1 72 ? 11.196 -10.510 -14.452 1.00 69.06 72 ALA A N 1
ATOM 586 C CA . ALA A 1 72 ? 9.843 -9.984 -14.612 1.00 69.06 72 ALA A CA 1
ATOM 587 C C . ALA A 1 72 ? 9.327 -9.274 -13.350 1.00 69.06 72 ALA A C 1
ATOM 589 O O . ALA A 1 72 ? 8.617 -8.274 -13.461 1.00 69.06 72 ALA A O 1
ATOM 590 N N . GLN A 1 73 ? 9.707 -9.748 -12.161 1.00 67.56 73 GLN A N 1
ATOM 591 C CA . GLN A 1 73 ? 9.312 -9.137 -10.898 1.00 67.56 73 GLN A CA 1
ATOM 592 C C . GLN A 1 73 ? 10.050 -7.810 -10.694 1.00 67.56 73 GLN A C 1
ATOM 594 O O . GLN A 1 73 ? 9.410 -6.807 -10.381 1.00 67.56 73 GLN A O 1
ATOM 599 N N . LYS A 1 74 ? 11.372 -7.765 -10.911 1.00 73.69 74 LYS A N 1
ATOM 600 C CA . LYS A 1 74 ? 12.171 -6.526 -10.814 1.00 73.69 74 LYS A CA 1
ATOM 601 C C . LYS A 1 74 ? 11.793 -5.514 -11.898 1.00 73.69 74 LYS A C 1
ATOM 603 O O . LYS A 1 74 ? 11.595 -4.346 -11.584 1.00 73.69 74 LYS A O 1
ATOM 608 N N . ARG A 1 75 ? 11.585 -5.941 -13.142 1.00 74.75 75 ARG A N 1
ATOM 609 C CA . ARG A 1 75 ? 11.132 -5.069 -14.235 1.00 74.75 75 ARG A CA 1
ATOM 610 C C . ARG A 1 75 ? 9.779 -4.449 -13.918 1.00 74.75 75 ARG A C 1
ATOM 612 O O . ARG A 1 75 ? 9.635 -3.233 -14.003 1.00 74.75 75 ARG A O 1
ATOM 619 N N . ASN A 1 76 ? 8.798 -5.259 -13.520 1.00 67.69 76 ASN A N 1
ATOM 620 C CA . ASN A 1 76 ? 7.481 -4.737 -13.160 1.00 67.69 76 ASN A CA 1
ATOM 621 C C . ASN A 1 76 ? 7.582 -3.788 -11.961 1.00 67.69 76 ASN A C 1
ATOM 623 O O . ASN A 1 76 ? 6.969 -2.729 -11.991 1.00 67.69 76 ASN A O 1
ATOM 627 N N . ARG A 1 77 ? 8.422 -4.101 -10.964 1.00 65.44 77 ARG A N 1
ATOM 628 C CA . ARG A 1 77 ? 8.740 -3.200 -9.843 1.00 65.44 77 ARG A CA 1
ATOM 629 C C . ARG A 1 77 ? 9.282 -1.841 -10.295 1.00 65.44 77 ARG A C 1
ATOM 631 O O . ARG A 1 77 ? 8.928 -0.832 -9.699 1.00 65.44 77 ARG A O 1
ATOM 638 N N . LEU A 1 78 ? 10.108 -1.798 -11.339 1.00 67.25 78 LEU A N 1
ATOM 639 C CA . LEU A 1 78 ? 10.661 -0.550 -11.870 1.00 67.25 78 LEU A CA 1
ATOM 640 C C . LEU A 1 78 ? 9.692 0.284 -12.697 1.00 67.25 78 LEU A C 1
ATOM 642 O O . LEU A 1 78 ? 9.790 1.511 -12.701 1.00 67.25 78 LEU A O 1
ATOM 646 N N . LEU A 1 79 ? 8.815 -0.390 -13.434 1.00 66.44 79 LEU A N 1
ATOM 647 C CA . LEU A 1 79 ? 7.858 0.235 -14.344 1.00 66.44 79 LEU A CA 1
ATOM 648 C C . LEU A 1 79 ? 6.524 0.552 -13.655 1.00 66.44 79 LEU A C 1
ATOM 650 O O . LEU A 1 79 ? 5.670 1.225 -14.238 1.00 66.44 79 LEU A O 1
ATOM 654 N N . LYS A 1 80 ? 6.341 0.078 -12.415 1.00 66.31 80 LYS A N 1
ATOM 655 C CA . LYS A 1 80 ? 5.141 0.293 -11.610 1.00 66.31 80 LYS A CA 1
ATOM 656 C C . LYS A 1 80 ? 4.919 1.785 -11.381 1.00 66.31 80 LYS A C 1
ATOM 658 O O . LYS A 1 80 ? 5.839 2.538 -11.072 1.00 66.31 80 LYS A O 1
ATOM 663 N N . ARG A 1 81 ? 3.661 2.208 -11.499 1.00 66.19 81 ARG A N 1
ATOM 664 C CA . ARG A 1 81 ? 3.222 3.541 -11.085 1.00 66.19 81 ARG A CA 1
ATOM 665 C C . ARG A 1 81 ? 3.538 3.702 -9.596 1.00 66.19 81 ARG A C 1
ATOM 667 O O . ARG A 1 81 ? 2.995 2.963 -8.783 1.00 66.19 81 ARG A O 1
ATOM 674 N N . LEU A 1 82 ? 4.423 4.636 -9.252 1.00 74.38 82 LEU A N 1
ATOM 675 C CA . LEU A 1 82 ? 4.864 4.820 -7.867 1.00 74.38 82 LEU A CA 1
ATOM 676 C C . LEU A 1 82 ? 4.032 5.837 -7.099 1.00 74.38 82 LEU A C 1
ATOM 678 O O . LEU A 1 82 ? 4.170 5.896 -5.892 1.00 74.38 82 LEU A O 1
ATOM 682 N N . SER A 1 83 ? 3.173 6.630 -7.741 1.00 83.81 83 SER A N 1
ATOM 683 C CA . SER A 1 83 ? 2.369 7.625 -7.030 1.00 83.81 83 SER A CA 1
ATOM 684 C C . SER A 1 83 ? 1.006 7.887 -7.665 1.00 83.81 83 SER A C 1
ATOM 686 O O . SER A 1 83 ? 0.804 7.760 -8.879 1.00 83.81 83 SER A O 1
ATOM 688 N N . VAL A 1 84 ? 0.054 8.278 -6.818 1.00 89.81 84 VAL A N 1
ATOM 689 C CA . VAL A 1 84 ? -1.282 8.743 -7.199 1.00 89.81 84 VAL A CA 1
ATOM 690 C C . VAL A 1 84 ? -1.673 9.969 -6.378 1.00 89.81 84 VAL A C 1
ATOM 692 O O . VAL A 1 84 ? -1.338 10.103 -5.200 1.00 89.81 84 VAL A O 1
ATOM 695 N N . ARG A 1 85 ? -2.432 10.876 -7.005 1.00 91.19 85 ARG A N 1
ATOM 696 C CA . ARG A 1 85 ? -3.034 12.020 -6.315 1.00 91.19 85 ARG A CA 1
ATOM 697 C C . ARG A 1 85 ? -4.403 11.641 -5.767 1.00 91.19 85 ARG A C 1
ATOM 699 O O . ARG A 1 85 ? -5.301 11.276 -6.534 1.00 91.19 85 ARG A O 1
ATOM 706 N N . LEU A 1 86 ? -4.567 11.793 -4.460 1.00 94.25 86 LEU A N 1
ATOM 707 C CA . LEU A 1 86 ? -5.847 11.705 -3.775 1.00 94.25 86 LEU A CA 1
ATOM 708 C C . LEU A 1 86 ? -6.552 13.060 -3.852 1.00 94.25 86 LEU A C 1
ATOM 710 O O . LEU A 1 86 ? -5.929 14.118 -3.750 1.00 94.25 86 LEU A O 1
ATOM 714 N N . GLU A 1 87 ? -7.857 13.030 -4.084 1.00 94.88 87 GLU A N 1
ATOM 715 C CA . GLU A 1 87 ? -8.662 14.224 -4.320 1.00 94.88 87 GLU A CA 1
ATOM 716 C C . GLU A 1 87 ? -9.639 14.478 -3.178 1.00 94.88 87 GLU A C 1
ATOM 718 O O . GLU A 1 87 ? -10.201 13.555 -2.582 1.00 94.88 87 GLU A O 1
ATOM 723 N N . ARG A 1 88 ? -9.887 15.760 -2.899 1.00 96.06 88 ARG A N 1
ATOM 724 C CA . ARG A 1 88 ? -10.792 16.141 -1.820 1.00 96.06 88 ARG A CA 1
ATOM 725 C C . ARG A 1 88 ? -12.211 15.625 -2.080 1.00 96.06 88 ARG A C 1
ATOM 727 O O . ARG A 1 88 ? -12.759 15.870 -3.149 1.00 96.06 88 ARG A O 1
ATOM 734 N N . GLY A 1 89 ? -12.814 14.968 -1.091 1.00 95.31 89 GLY A N 1
ATOM 735 C CA . GLY A 1 89 ? -14.205 14.502 -1.145 1.00 95.31 89 GLY A CA 1
ATOM 736 C C . GLY A 1 89 ? -14.457 13.265 -2.018 1.00 95.31 89 GLY A C 1
ATOM 737 O O . GLY A 1 89 ? -15.593 12.810 -2.081 1.00 95.31 89 GLY A O 1
ATOM 738 N N . LYS A 1 90 ? -13.426 12.694 -2.654 1.00 95.00 90 LYS A N 1
ATOM 739 C CA . LYS A 1 90 ? -13.540 11.525 -3.544 1.00 95.00 90 LYS A CA 1
ATOM 740 C C . LYS A 1 90 ? -13.099 10.231 -2.859 1.00 95.00 90 LYS A C 1
ATOM 742 O O . LYS A 1 90 ? -12.123 9.607 -3.262 1.00 95.00 90 LYS A O 1
ATOM 747 N N . SER A 1 91 ? -13.757 9.873 -1.755 1.00 94.00 91 SER A N 1
ATOM 748 C CA . SER A 1 91 ? -13.299 8.783 -0.877 1.00 94.00 91 SER A CA 1
ATOM 749 C C . SER A 1 91 ? -13.140 7.450 -1.617 1.00 94.00 91 SER A C 1
ATOM 751 O O . SER A 1 91 ? -12.087 6.827 -1.530 1.00 94.00 91 SER A O 1
ATOM 753 N N . ASP A 1 92 ? -14.156 7.013 -2.359 1.00 95.81 92 ASP A N 1
ATOM 754 C CA . ASP A 1 92 ? -14.141 5.696 -3.000 1.00 95.81 92 ASP A CA 1
ATOM 755 C C . ASP A 1 92 ? -13.231 5.671 -4.241 1.00 95.81 92 ASP A C 1
ATOM 757 O O . ASP A 1 92 ? -12.575 4.663 -4.506 1.00 95.81 92 ASP A O 1
ATOM 761 N N . GLU A 1 93 ? -13.136 6.767 -4.998 1.00 96.44 93 GLU A N 1
ATOM 762 C CA . GLU A 1 93 ? -12.162 6.892 -6.088 1.00 96.44 93 GLU A CA 1
ATOM 763 C C . GLU A 1 93 ? -10.726 6.915 -5.557 1.00 96.44 93 GLU A C 1
ATOM 765 O O . GLU A 1 93 ? -9.841 6.308 -6.155 1.00 96.44 93 GLU A O 1
ATOM 770 N N . ASN A 1 94 ? -10.485 7.573 -4.421 1.00 96.75 94 ASN A N 1
ATOM 771 C CA . ASN A 1 94 ? -9.175 7.590 -3.775 1.00 96.75 94 ASN A CA 1
ATOM 772 C C . ASN A 1 94 ? -8.761 6.191 -3.311 1.00 96.75 94 ASN A C 1
ATOM 774 O O . ASN A 1 94 ? -7.616 5.804 -3.533 1.00 96.75 94 ASN A O 1
ATOM 778 N N . LEU A 1 95 ? -9.682 5.404 -2.745 1.00 96.50 95 LEU A N 1
ATOM 779 C CA . LEU A 1 95 ? -9.399 4.009 -2.393 1.00 96.50 95 LEU A CA 1
ATOM 780 C C . LEU A 1 95 ? -9.092 3.167 -3.639 1.00 96.50 95 LEU A C 1
ATOM 782 O O . LEU A 1 95 ? -8.146 2.390 -3.615 1.00 96.50 95 LEU A O 1
ATOM 786 N N . ARG A 1 96 ? -9.801 3.363 -4.760 1.00 94.88 96 ARG A N 1
ATOM 787 C CA . ARG A 1 96 ? -9.465 2.679 -6.026 1.00 94.88 96 ARG A CA 1
ATOM 788 C C . ARG A 1 96 ? -8.081 3.054 -6.554 1.00 94.88 96 ARG A C 1
ATOM 790 O O . ARG A 1 96 ? -7.343 2.173 -6.976 1.00 94.88 96 ARG A O 1
ATOM 797 N N . LYS A 1 97 ? -7.686 4.326 -6.464 1.00 93.56 97 LYS A N 1
ATOM 798 C CA . LYS A 1 97 ? -6.314 4.750 -6.799 1.00 93.56 97 LYS A CA 1
ATOM 799 C C . LYS A 1 97 ? -5.271 4.099 -5.888 1.00 93.56 97 LYS A C 1
ATOM 801 O O . LYS A 1 97 ? -4.180 3.785 -6.344 1.00 93.56 97 LYS A O 1
ATOM 806 N N . VAL A 1 98 ? -5.596 3.884 -4.612 1.00 94.50 98 VAL A N 1
ATOM 807 C CA . VAL A 1 98 ? -4.737 3.117 -3.699 1.00 94.50 98 VAL A CA 1
ATOM 808 C C . VAL A 1 98 ? -4.630 1.657 -4.151 1.00 94.50 98 VAL A C 1
ATOM 810 O O . VAL A 1 98 ? -3.519 1.138 -4.185 1.00 94.50 98 VAL A O 1
ATOM 813 N N . ILE A 1 99 ? -5.723 1.016 -4.584 1.00 94.00 99 ILE A N 1
ATOM 814 C CA . ILE A 1 99 ? -5.675 -0.343 -5.162 1.00 94.00 99 ILE A CA 1
ATOM 815 C C . ILE A 1 99 ? -4.727 -0.415 -6.365 1.00 94.00 99 ILE A C 1
ATOM 817 O O . ILE A 1 99 ? -3.937 -1.351 -6.450 1.00 94.00 99 ILE A O 1
ATOM 821 N N . GLU A 1 100 ? -4.738 0.588 -7.251 1.00 88.69 100 GLU A N 1
ATOM 822 C CA . GLU A 1 100 ? -3.801 0.644 -8.386 1.00 88.69 100 GLU A CA 1
ATOM 823 C C . GLU A 1 100 ? -2.326 0.615 -7.939 1.00 88.69 100 GLU A C 1
ATOM 825 O O . GLU A 1 100 ? -1.483 0.065 -8.647 1.00 88.69 100 GLU A O 1
ATOM 830 N N . LEU A 1 101 ? -2.003 1.185 -6.770 1.00 89.50 101 LEU A N 1
ATOM 831 C CA . LEU A 1 101 ? -0.652 1.142 -6.198 1.00 89.50 101 LEU A CA 1
ATOM 832 C C . LEU A 1 101 ? -0.347 -0.176 -5.484 1.00 89.50 101 LEU A C 1
ATOM 834 O O . LEU A 1 101 ? 0.788 -0.650 -5.539 1.00 89.50 101 LEU A O 1
ATOM 838 N N . LEU A 1 102 ? -1.333 -0.780 -4.822 1.00 90.38 102 LEU A N 1
ATOM 839 C CA . LEU A 1 102 ? -1.152 -2.069 -4.151 1.00 90.38 102 LEU A CA 1
ATOM 840 C C . LEU A 1 102 ? -0.876 -3.186 -5.164 1.00 90.38 102 LEU A C 1
ATOM 842 O O . LEU A 1 102 ? -0.004 -4.018 -4.914 1.00 90.38 102 LEU A O 1
ATOM 846 N N . ASP A 1 103 ? -1.500 -3.132 -6.347 1.00 80.94 103 ASP A N 1
ATOM 847 C CA . ASP A 1 103 ? -1.395 -4.179 -7.374 1.00 80.94 103 ASP A CA 1
ATOM 848 C C . ASP A 1 103 ? -1.716 -5.557 -6.754 1.00 80.94 103 ASP A C 1
ATOM 850 O O . ASP A 1 103 ? -2.690 -5.681 -6.011 1.00 80.94 103 ASP A O 1
ATOM 854 N N . SER A 1 104 ? -0.899 -6.585 -6.991 1.00 82.19 104 SER A N 1
ATOM 855 C CA . SER A 1 104 ? -1.062 -7.910 -6.388 1.00 82.19 104 SER A CA 1
ATOM 856 C C . SER A 1 104 ? -0.402 -8.072 -5.010 1.00 82.19 104 SER A C 1
ATOM 858 O O . SER A 1 104 ? -0.304 -9.199 -4.523 1.00 82.19 104 SER A O 1
ATOM 860 N N . SER A 1 105 ? 0.125 -7.006 -4.395 1.00 89.75 105 SER A N 1
ATOM 861 C CA . SER A 1 105 ? 0.775 -7.108 -3.082 1.00 89.75 105 SER A CA 1
ATOM 862 C C . SER A 1 105 ? -0.254 -7.250 -1.958 1.00 89.75 105 SER A C 1
ATOM 864 O O . SER A 1 105 ? -1.246 -6.522 -1.910 1.00 89.75 105 SER A O 1
ATOM 866 N N . SER A 1 106 ? 0.015 -8.139 -1.000 1.00 95.19 106 SER A N 1
ATOM 867 C CA . SER A 1 106 ? -0.752 -8.206 0.243 1.00 95.19 106 SER A CA 1
ATOM 868 C C . SER A 1 106 ? -0.254 -7.175 1.251 1.00 95.19 106 SER A C 1
ATOM 870 O O . SER A 1 106 ? 0.955 -6.997 1.402 1.00 95.19 106 SER A O 1
ATOM 872 N N . ILE A 1 107 ? -1.167 -6.549 1.990 1.00 98.19 107 ILE A N 1
ATOM 873 C CA . ILE A 1 107 ? -0.833 -5.663 3.109 1.00 98.19 107 ILE A CA 1
ATOM 874 C C . ILE A 1 107 ? -0.477 -6.521 4.329 1.00 98.19 107 ILE A C 1
ATOM 876 O O . ILE A 1 107 ? -1.305 -7.283 4.828 1.00 98.19 107 ILE A O 1
ATOM 880 N N . GLU A 1 108 ? 0.756 -6.402 4.810 1.00 98.19 108 GLU A N 1
ATOM 881 C CA . GLU A 1 108 ? 1.297 -7.169 5.939 1.00 98.19 108 GLU A CA 1
ATOM 882 C C . GLU A 1 108 ? 1.157 -6.427 7.266 1.00 98.19 108 GLU A C 1
ATOM 884 O O . GLU A 1 108 ? 0.899 -7.037 8.308 1.00 98.19 108 GLU A O 1
ATOM 889 N N . ALA A 1 109 ? 1.330 -5.108 7.230 1.00 98.50 109 ALA A N 1
ATOM 890 C CA . ALA A 1 109 ? 1.221 -4.261 8.402 1.00 98.50 109 ALA A CA 1
ATOM 891 C C . ALA A 1 109 ? 0.805 -2.840 8.026 1.00 98.50 109 ALA A C 1
ATOM 893 O O . ALA A 1 109 ? 0.993 -2.406 6.891 1.00 98.50 109 ALA A O 1
ATOM 894 N N . ILE A 1 110 ? 0.241 -2.109 8.980 1.00 98.31 110 ILE A N 1
ATOM 895 C CA . ILE A 1 110 ? -0.206 -0.730 8.790 1.00 98.31 110 ILE A CA 1
ATOM 896 C C . ILE A 1 110 ? 0.184 0.078 10.011 1.00 98.31 110 ILE A C 1
ATOM 898 O O . ILE A 1 110 ? -0.158 -0.2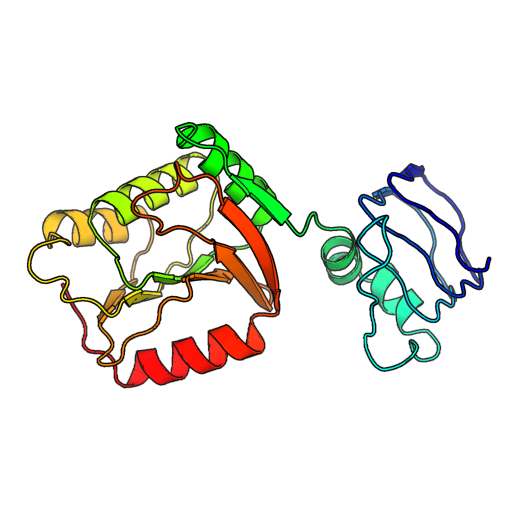95 11.134 1.00 98.31 110 ILE A O 1
ATOM 902 N N . PHE A 1 111 ? 0.822 1.217 9.779 1.00 97.50 111 PHE A N 1
ATOM 903 C CA . PHE A 1 111 ? 0.983 2.246 10.787 1.00 97.50 111 PHE A CA 1
ATOM 904 C C . PHE A 1 111 ? 0.108 3.457 10.454 1.00 97.50 11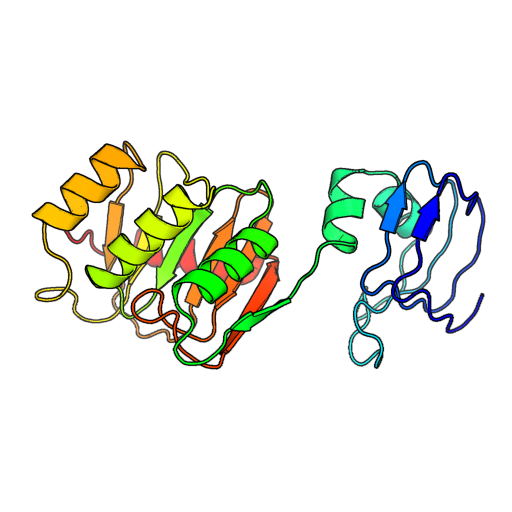1 PHE A C 1
ATOM 906 O O . PHE A 1 111 ? 0.312 4.135 9.443 1.00 97.50 111 PHE A O 1
ATOM 913 N N . ASP A 1 112 ? -0.865 3.742 11.324 1.00 95.44 112 ASP A N 1
ATOM 914 C CA . ASP A 1 112 ? -1.617 4.997 11.316 1.00 95.44 112 ASP A CA 1
ATOM 915 C C . ASP A 1 112 ? -1.737 5.521 12.755 1.00 95.44 112 ASP A C 1
ATOM 917 O O . ASP A 1 112 ? -2.454 4.932 13.568 1.00 95.44 112 ASP A O 1
ATOM 921 N N . PRO A 1 113 ? -1.101 6.658 13.088 1.00 93.75 113 PRO A N 1
ATOM 922 C CA . PRO A 1 113 ? -1.079 7.184 14.447 1.00 93.75 113 PRO A CA 1
ATOM 923 C C . PRO A 1 113 ? -2.456 7.615 14.968 1.00 93.75 113 PRO A C 1
ATOM 925 O O . PRO A 1 113 ? -2.601 7.918 16.153 1.00 93.75 113 PRO A O 1
ATOM 928 N N . TYR A 1 114 ? -3.462 7.681 14.094 1.00 90.88 114 TYR A N 1
ATOM 929 C CA . TYR A 1 114 ? -4.808 8.139 14.410 1.00 90.88 114 TYR A CA 1
ATOM 930 C C . TYR A 1 114 ? -5.857 7.033 14.314 1.00 90.88 114 TYR A C 1
ATOM 932 O O . TYR A 1 114 ? -7.026 7.381 14.336 1.00 90.88 114 TYR A O 1
ATOM 940 N N . LEU A 1 115 ? -5.495 5.752 14.194 1.00 91.75 115 LEU A N 1
ATOM 941 C CA . LEU A 1 115 ? -6.422 4.646 13.896 1.00 91.75 115 LEU A CA 1
ATOM 942 C C . LEU A 1 115 ? -7.744 4.669 14.713 1.00 91.75 115 LEU A C 1
ATOM 944 O O . LEU A 1 115 ? -7.719 4.644 15.944 1.00 91.75 115 LEU A O 1
ATOM 948 N N . GLU A 1 116 ? -8.890 4.705 14.018 1.00 92.56 116 GLU A N 1
ATOM 949 C CA . GLU A 1 116 ? -10.257 4.651 14.580 1.00 92.56 116 GLU A CA 1
ATOM 950 C C . GLU A 1 116 ? -11.132 3.661 13.786 1.00 92.56 116 GLU A C 1
ATOM 952 O O . GLU A 1 116 ? -10.713 3.147 12.746 1.00 92.56 116 GLU A O 1
ATOM 957 N N . ASP A 1 117 ? -12.376 3.430 14.225 1.00 93.69 117 ASP A N 1
ATOM 958 C CA . ASP A 1 117 ? -13.323 2.524 13.546 1.00 93.69 117 ASP A CA 1
ATOM 959 C C . ASP A 1 117 ? -13.515 2.878 12.059 1.00 93.69 117 ASP A C 1
ATOM 961 O O . ASP A 1 117 ? -13.741 2.004 11.221 1.00 93.69 117 ASP A O 1
ATOM 965 N N . ASN A 1 118 ? -13.404 4.162 11.699 1.00 94.06 118 ASN A N 1
ATOM 966 C CA . ASN A 1 118 ? -13.535 4.582 10.306 1.00 94.06 118 ASN A CA 1
ATOM 967 C C . ASN A 1 118 ? -12.352 4.135 9.431 1.00 94.06 118 ASN A C 1
ATOM 969 O O . ASN A 1 118 ? -12.547 3.865 8.247 1.00 94.06 118 ASN A O 1
ATOM 973 N N . ALA A 1 119 ? -11.146 4.015 9.996 1.00 95.06 119 ALA A N 1
ATOM 974 C CA . ALA A 1 119 ? -10.013 3.428 9.287 1.00 95.06 119 ALA A CA 1
ATOM 975 C C . ALA A 1 119 ? -10.264 1.949 8.971 1.00 95.06 119 ALA A C 1
ATOM 977 O O . ALA A 1 119 ? -10.010 1.532 7.842 1.00 95.06 119 ALA A O 1
ATOM 978 N N . LEU A 1 120 ? -10.831 1.185 9.915 1.00 95.75 120 LEU A N 1
ATOM 979 C CA . LEU A 1 120 ? -11.212 -0.211 9.670 1.00 95.75 120 LEU A CA 1
ATOM 980 C C . LEU A 1 120 ? -12.252 -0.303 8.549 1.00 95.75 120 LEU A C 1
ATOM 982 O O . LEU A 1 120 ? -12.028 -1.017 7.580 1.00 95.75 120 LEU A O 1
ATOM 986 N N . LYS A 1 121 ? -13.304 0.522 8.577 1.00 96.00 121 LYS A N 1
ATOM 987 C CA . LYS A 1 121 ? -14.306 0.579 7.491 1.00 96.00 121 LYS A CA 1
ATOM 988 C C . LYS A 1 121 ? -13.699 0.910 6.124 1.00 96.00 121 LYS A C 1
ATOM 990 O O . LYS A 1 121 ? -14.119 0.365 5.106 1.00 96.00 121 LYS A O 1
ATOM 995 N N . ASN A 1 122 ? -12.706 1.798 6.072 1.00 97.00 122 ASN A N 1
ATOM 996 C CA . ASN A 1 122 ? -12.006 2.093 4.820 1.00 97.00 122 ASN A CA 1
ATOM 997 C C . ASN A 1 122 ? -11.101 0.935 4.366 1.00 97.00 122 ASN A C 1
ATOM 999 O O . ASN A 1 122 ? -10.983 0.711 3.161 1.00 97.00 122 ASN A O 1
ATOM 1003 N N . LEU A 1 123 ? -10.519 0.163 5.290 1.00 97.06 123 LEU A N 1
ATOM 1004 C CA . LEU A 1 123 ? -9.809 -1.078 4.962 1.00 97.06 123 LEU A CA 1
ATOM 1005 C C . LEU A 1 123 ? -10.758 -2.162 4.441 1.00 97.06 123 LEU A C 1
ATOM 1007 O O . LEU A 1 123 ? -10.434 -2.821 3.456 1.00 97.06 123 LEU A O 1
ATOM 1011 N N . GLU A 1 124 ? -11.948 -2.304 5.023 1.00 96.88 124 GLU A N 1
ATOM 1012 C CA . GLU A 1 124 ? -12.990 -3.209 4.516 1.00 96.88 124 GLU A CA 1
ATOM 1013 C C . GLU A 1 124 ? -13.388 -2.838 3.082 1.00 96.88 124 GLU A C 1
ATOM 1015 O O . GLU A 1 124 ? -13.469 -3.703 2.209 1.00 96.88 124 GLU A O 1
ATOM 1020 N N . LYS A 1 125 ? -13.559 -1.537 2.800 1.00 97.12 125 LYS A N 1
ATOM 1021 C CA . LYS A 1 125 ? -13.803 -1.040 1.438 1.00 97.12 125 LYS A CA 1
ATOM 1022 C C . LYS A 1 125 ? -12.649 -1.350 0.486 1.00 97.12 125 LYS A C 1
ATOM 1024 O O . LYS A 1 125 ? -12.908 -1.766 -0.640 1.00 97.12 125 LYS A O 1
ATOM 1029 N N . LEU A 1 126 ? -11.396 -1.168 0.915 1.00 96.44 126 LEU A N 1
ATOM 1030 C CA . LEU A 1 126 ? -10.226 -1.550 0.114 1.00 96.44 126 LEU A CA 1
ATOM 1031 C C . LEU A 1 126 ? -10.256 -3.041 -0.220 1.00 96.44 126 LEU A C 1
ATOM 1033 O O . LEU A 1 126 ? -10.070 -3.401 -1.380 1.00 96.44 126 LEU A O 1
ATOM 1037 N N . CYS A 1 127 ? -10.564 -3.898 0.753 1.00 95.94 127 CYS A N 1
ATOM 1038 C CA . CYS A 1 127 ? -10.724 -5.334 0.515 1.00 95.94 127 CYS A CA 1
ATOM 1039 C C . CYS A 1 127 ? -11.852 -5.609 -0.487 1.00 95.94 127 CYS A C 1
ATOM 1041 O O . CYS A 1 127 ? -11.672 -6.378 -1.427 1.00 95.94 127 CYS A O 1
ATOM 1043 N N . GLY A 1 128 ? -12.984 -4.907 -0.360 1.00 96.19 128 GLY A N 1
ATOM 1044 C CA . GLY A 1 128 ? -14.090 -4.968 -1.320 1.00 96.19 128 GLY A CA 1
ATOM 1045 C C . GLY A 1 128 ? -13.721 -4.513 -2.739 1.00 96.19 128 GLY A C 1
ATOM 1046 O O . GLY A 1 128 ? -14.357 -4.939 -3.701 1.00 96.19 128 GLY A O 1
ATOM 1047 N N . PHE A 1 129 ? -12.685 -3.684 -2.891 1.00 95.06 129 PHE A N 1
ATOM 1048 C CA . PHE A 1 129 ? -12.131 -3.275 -4.186 1.00 95.06 129 PHE A CA 1
ATOM 1049 C C . PHE A 1 129 ? -10.972 -4.155 -4.676 1.00 95.06 129 PHE A C 1
ATOM 1051 O O . PHE A 1 129 ? -10.480 -3.921 -5.778 1.00 95.06 129 PHE A O 1
ATOM 1058 N N . GLY A 1 130 ? -10.567 -5.173 -3.912 1.00 94.38 130 GLY A N 1
ATOM 1059 C CA . GLY A 1 130 ? -9.562 -6.156 -4.322 1.00 94.38 130 GLY A CA 1
ATOM 1060 C C . GLY A 1 130 ? -8.240 -6.108 -3.557 1.00 94.38 130 GLY A C 1
ATOM 1061 O O . GLY A 1 130 ? -7.320 -6.835 -3.924 1.00 94.38 130 GLY A O 1
ATOM 1062 N N . ALA A 1 131 ? -8.112 -5.298 -2.498 1.00 95.88 131 ALA A N 1
ATOM 1063 C CA . ALA A 1 131 ? -6.936 -5.380 -1.633 1.00 95.88 131 ALA A CA 1
ATOM 1064 C C . ALA A 1 131 ? -6.875 -6.747 -0.940 1.00 95.88 131 ALA A C 1
ATOM 1066 O O . ALA A 1 131 ? -7.884 -7.265 -0.462 1.00 95.88 131 ALA A O 1
ATOM 1067 N N . THR A 1 132 ? -5.669 -7.301 -0.838 1.00 96.25 132 THR A N 1
ATOM 1068 C CA . THR A 1 132 ? -5.412 -8.524 -0.072 1.00 96.25 132 THR A CA 1
ATOM 1069 C C . THR A 1 132 ? -4.739 -8.159 1.245 1.00 96.25 132 THR A C 1
ATOM 1071 O O . THR A 1 132 ? -3.779 -7.390 1.252 1.00 96.25 132 THR A O 1
ATOM 1074 N N . LEU A 1 133 ? -5.215 -8.714 2.360 1.00 97.44 133 LEU A N 1
ATOM 1075 C CA . LEU A 1 133 ? -4.583 -8.564 3.673 1.00 97.44 133 LEU A CA 1
ATOM 1076 C C . LEU A 1 133 ? -3.846 -9.849 4.054 1.00 97.44 133 LEU A C 1
ATOM 1078 O O . LEU A 1 133 ? -4.270 -10.950 3.702 1.00 97.44 133 LEU A O 1
ATOM 1082 N N . SER A 1 134 ? -2.749 -9.708 4.794 1.00 97.00 134 SER A N 1
ATOM 1083 C CA . SER A 1 134 ? -2.084 -10.839 5.434 1.00 97.00 134 SER A CA 1
ATOM 1084 C C . SER A 1 134 ? -3.017 -11.502 6.462 1.00 97.00 134 SER A C 1
ATOM 1086 O O . SER A 1 134 ? -3.703 -10.790 7.197 1.00 97.00 134 SER A O 1
ATOM 1088 N N . PRO A 1 135 ? -3.009 -12.845 6.596 1.00 94.50 135 PRO A N 1
ATOM 1089 C CA . PRO A 1 135 ? -3.756 -13.546 7.645 1.00 94.50 135 PRO A CA 1
ATOM 1090 C C . PRO A 1 135 ? -3.383 -13.116 9.072 1.00 94.50 135 PRO A C 1
ATOM 1092 O O . PRO A 1 135 ? -4.180 -13.292 9.994 1.00 94.50 135 PRO A O 1
ATOM 1095 N N . SER A 1 136 ? -2.172 -12.580 9.245 1.00 95.75 136 SER A N 1
ATOM 1096 C CA . SER A 1 136 ? -1.622 -12.081 10.505 1.00 95.75 136 SER A CA 1
ATOM 1097 C C . SER A 1 136 ? -1.360 -10.574 10.425 1.00 95.75 136 SER A C 1
ATOM 1099 O O . SER A 1 136 ? -0.257 -10.116 10.729 1.00 95.75 136 SER A O 1
ATOM 1101 N N . LEU A 1 137 ? -2.342 -9.810 9.938 1.00 98.06 137 LEU A N 1
ATOM 1102 C CA . LEU A 1 137 ? -2.219 -8.365 9.756 1.00 98.06 137 LEU A CA 1
ATOM 1103 C C . LEU A 1 137 ? -1.885 -7.659 11.077 1.00 98.06 137 LEU A C 1
ATOM 1105 O O . LEU A 1 137 ? -2.561 -7.849 12.090 1.00 98.06 137 LEU A O 1
ATOM 1109 N N . ARG A 1 138 ? -0.870 -6.793 11.041 1.00 98.06 138 ARG A N 1
ATOM 1110 C CA . ARG A 1 138 ? -0.408 -6.021 12.202 1.00 98.06 138 ARG A CA 1
ATOM 1111 C C . ARG A 1 138 ? -0.806 -4.553 12.065 1.00 98.06 138 ARG A C 1
ATOM 1113 O O . ARG A 1 138 ? -0.370 -3.892 11.125 1.00 98.06 138 ARG A O 1
ATOM 1120 N N . LEU A 1 139 ? -1.621 -4.030 12.980 1.00 97.44 139 LEU A N 1
ATOM 1121 C CA . LEU A 1 139 ? -2.034 -2.620 12.984 1.00 97.44 139 LEU A CA 1
ATOM 1122 C C . LEU A 1 139 ? -1.386 -1.877 14.157 1.00 97.44 139 LEU A C 1
ATOM 1124 O O . LEU A 1 139 ? -1.638 -2.202 15.315 1.00 97.44 139 LEU A O 1
ATOM 1128 N N . LEU A 1 140 ? -0.565 -0.871 13.877 1.00 96.50 140 LEU A N 1
ATOM 1129 C CA . LEU A 1 140 ? 0.121 -0.068 14.888 1.00 96.50 140 LEU A CA 1
ATOM 1130 C C . LEU A 1 140 ? -0.406 1.376 14.878 1.00 96.50 140 LEU A C 1
ATOM 1132 O O . LEU A 1 140 ? -0.642 1.967 13.823 1.00 96.50 140 LEU A O 1
ATOM 1136 N N . THR A 1 141 ? -0.591 1.951 16.065 1.00 94.50 141 THR A N 1
ATOM 1137 C CA . THR A 1 141 ? -1.082 3.326 16.274 1.00 94.50 141 THR A CA 1
ATOM 1138 C C . THR A 1 141 ? -0.414 3.961 17.494 1.00 94.50 141 THR A C 1
ATOM 1140 O O . THR A 1 141 ? 0.166 3.252 18.309 1.00 94.50 141 THR A O 1
ATOM 1143 N N . SER A 1 142 ? -0.470 5.288 17.643 1.00 89.25 142 SER A N 1
ATOM 1144 C CA . SER A 1 142 ? 0.221 6.016 18.725 1.00 89.25 142 SER A CA 1
ATOM 1145 C C . SER A 1 142 ? -0.688 6.889 19.594 1.00 89.25 142 SER A C 1
ATOM 1147 O O . SER A 1 142 ? -0.449 7.031 20.796 1.00 89.25 142 SER A O 1
ATOM 1149 N N . LYS A 1 143 ? -1.775 7.468 19.065 1.00 76.19 143 LYS A N 1
ATOM 1150 C CA . LYS A 1 143 ? -2.680 8.293 19.889 1.00 76.19 143 LYS A CA 1
ATOM 1151 C C . LYS A 1 143 ? -3.626 7.441 20.720 1.00 76.19 143 LYS A C 1
ATOM 1153 O O . LYS A 1 143 ? -4.083 6.414 20.250 1.00 76.19 143 LYS A O 1
ATOM 1158 N N . LYS A 1 144 ? -3.977 7.912 21.931 1.00 66.50 144 LYS A N 1
ATOM 1159 C CA . LYS A 1 144 ? -4.940 7.242 22.829 1.00 66.50 144 LYS A CA 1
ATOM 1160 C C . LYS A 1 144 ? -6.204 6.823 22.075 1.00 66.50 144 LYS A C 1
ATOM 1162 O O . LYS A 1 144 ? -7.038 7.659 21.723 1.00 66.50 144 LYS A O 1
ATOM 1167 N N . VAL A 1 145 ? -6.323 5.515 21.874 1.00 62.62 145 VAL A N 1
ATOM 1168 C CA . VAL A 1 145 ? -7.374 4.869 21.081 1.00 62.62 145 VAL A CA 1
ATOM 1169 C C . VAL A 1 145 ? -8.628 4.568 21.902 1.00 62.62 145 VAL A C 1
ATOM 1171 O O . VAL A 1 145 ? -9.675 4.291 21.332 1.00 62.62 145 VAL A O 1
ATOM 1174 N N . GLU A 1 146 ? -8.559 4.693 23.231 1.00 57.25 146 GLU A N 1
ATOM 1175 C CA . GLU A 1 146 ? -9.532 4.187 24.222 1.00 57.25 146 GLU A CA 1
ATOM 1176 C C . GLU A 1 146 ? -11.014 4.575 24.006 1.00 57.25 146 GLU A C 1
ATOM 1178 O O . GLU A 1 146 ? -11.888 4.029 24.673 1.00 57.25 146 GLU A O 1
ATOM 1183 N N . LYS A 1 147 ? -11.334 5.505 23.094 1.00 63.16 147 LYS A N 1
ATOM 1184 C CA . LYS A 1 147 ? -12.717 5.881 22.735 1.00 63.16 147 LYS A CA 1
ATOM 1185 C C . LYS A 1 147 ? -13.037 5.833 21.235 1.00 63.16 147 LYS A C 1
ATOM 1187 O O . LYS A 1 147 ? -14.110 6.278 20.843 1.00 63.16 147 LYS A O 1
ATOM 1192 N N . ARG A 1 148 ? -12.101 5.380 20.400 1.00 77.19 148 ARG A N 1
ATOM 1193 C CA . ARG A 1 148 ? -12.142 5.518 18.934 1.00 77.19 148 ARG A CA 1
ATOM 1194 C C . ARG A 1 148 ? -12.143 4.185 18.188 1.00 77.19 148 ARG A C 1
ATOM 1196 O O . ARG A 1 148 ? -12.688 4.144 17.090 1.00 77.19 148 ARG A O 1
ATOM 1203 N N . LEU A 1 149 ? -11.561 3.132 18.773 1.00 89.12 149 LEU A N 1
ATOM 1204 C CA . LEU A 1 149 ? -11.739 1.755 18.304 1.00 89.12 149 LEU A CA 1
ATOM 1205 C C . LEU A 1 149 ? -12.654 1.001 19.259 1.00 89.12 149 LEU A C 1
ATOM 1207 O O . LEU A 1 149 ? -12.379 0.920 20.459 1.00 89.12 149 LEU A O 1
ATOM 1211 N N . THR A 1 150 ? -13.742 0.455 18.731 1.00 89.88 150 THR A N 1
ATOM 1212 C CA . THR A 1 150 ? -14.639 -0.401 19.505 1.00 89.88 150 THR A CA 1
ATOM 1213 C C . THR A 1 150 ? -14.214 -1.856 19.370 1.00 89.88 150 THR A C 1
ATOM 1215 O O . THR A 1 150 ? -13.922 -2.335 18.276 1.00 89.88 150 THR A O 1
ATOM 1218 N N . LYS A 1 151 ? -14.217 -2.596 20.487 1.00 90.19 151 LYS A N 1
ATOM 1219 C CA . LYS A 1 151 ? -13.865 -4.023 20.481 1.00 90.19 151 LYS A CA 1
ATOM 1220 C C . LYS A 1 151 ? -14.699 -4.816 19.469 1.00 90.19 151 LYS A C 1
ATOM 1222 O O . LYS A 1 151 ? -14.154 -5.631 18.742 1.00 90.19 151 LYS A O 1
ATOM 1227 N N . THR A 1 152 ? -15.996 -4.520 19.379 1.00 91.56 152 THR A N 1
ATOM 1228 C CA . THR A 1 152 ? -16.899 -5.144 18.406 1.00 91.56 152 THR A CA 1
ATOM 1229 C C . THR A 1 152 ? -16.426 -4.946 16.966 1.00 91.56 152 THR A C 1
ATOM 1231 O O . THR A 1 152 ? -16.314 -5.926 16.240 1.00 91.56 152 THR A O 1
ATOM 1234 N N . GLN A 1 153 ? -16.098 -3.712 16.562 1.00 92.31 153 GLN A N 1
ATOM 1235 C CA . GLN A 1 153 ? -15.634 -3.436 15.200 1.00 92.31 153 GLN A CA 1
ATOM 1236 C C . GLN A 1 153 ? -14.288 -4.118 14.914 1.00 92.31 153 GLN A C 1
ATOM 1238 O O . GLN A 1 153 ? -14.088 -4.643 13.821 1.00 92.31 153 GLN A O 1
ATOM 1243 N N . VAL A 1 154 ? -13.376 -4.140 15.891 1.00 92.94 154 VAL A N 1
ATOM 1244 C CA . VAL A 1 154 ? -12.074 -4.816 15.769 1.00 92.94 154 VAL A CA 1
ATOM 1245 C C . VAL A 1 154 ? -12.250 -6.328 15.594 1.00 92.94 154 VAL A C 1
ATOM 1247 O O . VAL A 1 154 ? -11.676 -6.910 14.672 1.00 92.94 154 VAL A O 1
ATOM 1250 N N . ASP A 1 155 ? -13.070 -6.954 16.441 1.00 92.94 155 ASP A N 1
ATOM 1251 C CA . ASP A 1 155 ? -13.332 -8.395 16.401 1.00 92.94 155 ASP A CA 1
ATOM 1252 C C . ASP A 1 155 ? -14.011 -8.799 15.078 1.00 92.94 155 ASP A C 1
ATOM 1254 O O . ASP A 1 155 ? -13.624 -9.792 14.458 1.00 92.94 155 ASP A O 1
ATOM 1258 N N . GLU A 1 156 ? -14.996 -8.024 14.607 1.00 93.88 156 GLU A N 1
ATOM 1259 C CA . GLU A 1 156 ? -15.679 -8.257 13.325 1.00 93.88 156 GLU A CA 1
ATOM 1260 C C . GLU A 1 156 ? -14.735 -8.114 12.126 1.00 93.88 156 GLU A C 1
ATOM 1262 O O . GLU A 1 156 ? -14.753 -8.958 11.220 1.00 93.88 156 GLU A O 1
ATOM 1267 N N . PHE A 1 157 ? -13.877 -7.091 12.142 1.00 95.56 157 PHE A N 1
ATOM 1268 C CA . PHE A 1 157 ? -12.892 -6.851 11.092 1.00 95.56 157 PHE A CA 1
ATOM 1269 C C . PHE A 1 157 ? -11.910 -8.023 10.964 1.00 95.56 157 PHE A C 1
ATOM 1271 O O . PHE A 1 157 ? -11.790 -8.617 9.889 1.00 95.56 157 PHE A O 1
ATOM 1278 N N . PHE A 1 158 ? -11.242 -8.412 12.057 1.00 95.19 158 PHE A N 1
ATOM 1279 C CA . PHE A 1 158 ? -10.260 -9.501 12.012 1.00 95.19 158 PHE A CA 1
ATOM 1280 C C . PHE A 1 158 ? -10.908 -10.850 11.710 1.00 95.19 158 PHE A C 1
ATOM 1282 O O . PHE A 1 158 ? -10.388 -11.608 10.893 1.00 95.19 158 PHE A O 1
ATOM 1289 N N . LYS A 1 159 ? -12.100 -11.124 12.251 1.00 93.44 159 LYS A N 1
ATOM 1290 C CA . LYS A 1 159 ? -12.853 -12.337 11.901 1.00 93.44 159 LYS A CA 1
ATOM 1291 C C . LYS A 1 159 ? -13.132 -12.446 10.398 1.00 93.44 159 LYS A C 1
ATOM 1293 O O . LYS A 1 159 ? -13.184 -13.558 9.877 1.00 93.44 159 LYS A O 1
ATOM 1298 N N . THR A 1 160 ? -13.345 -11.318 9.723 1.00 94.12 160 THR A N 1
ATOM 1299 C CA . THR A 1 160 ? -13.719 -11.294 8.303 1.00 94.12 160 THR A CA 1
ATOM 1300 C C . THR A 1 160 ? -12.503 -11.304 7.381 1.00 94.12 160 THR A C 1
ATOM 1302 O O . THR A 1 160 ? -12.513 -12.012 6.376 1.00 94.12 160 THR A O 1
ATOM 1305 N N . PHE A 1 161 ? -11.460 -10.536 7.706 1.00 92.69 161 PHE A N 1
ATOM 1306 C CA . PHE A 1 161 ? -10.373 -10.249 6.764 1.00 92.69 161 PHE A CA 1
ATOM 1307 C C . PHE A 1 161 ? -8.988 -10.741 7.207 1.00 92.69 161 PHE A C 1
ATOM 1309 O O . PHE A 1 161 ? -8.091 -10.811 6.370 1.00 92.69 161 PHE A O 1
ATOM 1316 N N . SER A 1 162 ? -8.776 -11.075 8.486 1.00 84.81 162 SER A N 1
ATOM 1317 C CA . SER A 1 162 ? -7.452 -11.471 8.992 1.00 84.81 162 SER A CA 1
ATOM 1318 C C . SER A 1 162 ? -7.544 -12.313 10.272 1.00 84.81 162 SER A C 1
ATOM 1320 O O . SER A 1 162 ? -7.632 -11.786 11.380 1.00 84.81 162 SER A O 1
ATOM 1322 N N . ASN A 1 163 ? -7.427 -13.633 10.112 1.00 83.81 163 ASN A N 1
ATOM 1323 C CA . ASN A 1 163 ? -7.667 -14.645 11.149 1.00 83.81 163 ASN A CA 1
ATOM 1324 C C . ASN A 1 163 ? -6.897 -14.456 12.467 1.00 83.81 163 ASN A C 1
ATOM 1326 O O . ASN A 1 163 ? -7.404 -14.832 13.522 1.00 83.81 163 ASN A O 1
ATOM 1330 N N . SER A 1 164 ? -5.669 -13.939 12.419 1.00 89.31 164 SER A N 1
ATOM 1331 C CA . SER A 1 164 ? -4.798 -13.790 13.593 1.00 89.31 164 SER A CA 1
ATOM 1332 C C . SER A 1 164 ? -4.159 -12.406 13.666 1.00 89.31 164 SER A C 1
ATOM 1334 O O . SER A 1 164 ? -3.021 -12.272 14.118 1.00 89.31 164 SER A O 1
ATOM 1336 N N . GLY A 1 165 ? -4.849 -11.394 13.142 1.00 94.31 165 GLY A N 1
ATOM 1337 C CA . GLY A 1 165 ? -4.355 -10.026 13.201 1.00 94.31 165 GLY A CA 1
ATOM 1338 C C . GLY A 1 165 ? -4.564 -9.396 14.576 1.00 94.31 165 GLY A C 1
ATOM 1339 O O . GLY A 1 165 ? -5.356 -9.876 15.390 1.00 94.31 165 GLY A O 1
ATOM 1340 N N . GLU A 1 166 ? -3.826 -8.326 14.849 1.00 95.38 166 GLU A N 1
ATOM 1341 C CA . GLU A 1 166 ? -3.950 -7.594 16.108 1.00 95.38 166 GLU A CA 1
ATOM 1342 C C . GLU A 1 166 ? -3.633 -6.107 15.951 1.00 95.38 166 GLU A C 1
ATOM 1344 O O . GLU A 1 166 ? -3.012 -5.679 14.972 1.00 95.38 166 GLU A O 1
ATOM 1349 N N . ILE A 1 167 ? -4.067 -5.323 16.942 1.00 95.62 167 ILE A N 1
ATOM 1350 C CA . ILE A 1 167 ? -3.781 -3.892 17.036 1.00 95.62 167 ILE A CA 1
ATOM 1351 C C . ILE A 1 167 ? -2.914 -3.638 18.264 1.00 95.62 167 ILE A C 1
ATOM 1353 O O . ILE A 1 167 ? -3.235 -4.083 19.370 1.00 95.62 167 ILE A O 1
ATOM 1357 N N . ARG A 1 168 ? -1.821 -2.898 18.087 1.00 95.38 168 ARG A N 1
ATOM 1358 C CA . ARG A 1 168 ? -0.971 -2.435 19.185 1.00 95.38 168 ARG A CA 1
ATOM 1359 C C . ARG A 1 168 ? -0.871 -0.918 19.195 1.00 95.38 168 ARG A C 1
ATOM 1361 O O . ARG A 1 168 ? -0.961 -0.257 18.162 1.00 95.38 168 ARG A O 1
ATOM 1368 N N . GLN A 1 169 ? -0.677 -0.375 20.388 1.00 93.88 169 GLN A N 1
ATOM 1369 C CA . GLN A 1 169 ? -0.465 1.039 20.626 1.00 93.88 169 GLN A CA 1
ATOM 1370 C C . GLN A 1 169 ? 0.961 1.287 21.125 1.00 93.88 169 GLN A C 1
ATOM 1372 O O . GLN A 1 169 ? 1.351 0.774 22.179 1.00 93.88 169 GLN A O 1
ATOM 1377 N N . MET A 1 170 ? 1.721 2.087 20.380 1.00 93.62 170 MET A N 1
ATOM 1378 C CA . MET A 1 170 ? 3.042 2.563 20.793 1.00 93.62 170 MET A CA 1
ATOM 1379 C C . MET A 1 170 ? 2.934 3.738 21.771 1.00 93.62 170 MET A C 1
ATOM 1381 O O . MET A 1 170 ? 1.881 4.367 21.911 1.00 93.62 170 MET A O 1
ATOM 1385 N N . ARG A 1 171 ? 4.036 4.031 22.465 1.00 85.75 171 ARG A N 1
ATOM 1386 C CA . ARG A 1 171 ? 4.099 5.116 23.459 1.00 85.75 171 ARG A CA 1
ATOM 1387 C C . ARG A 1 171 ? 4.443 6.462 22.833 1.00 85.75 171 ARG A C 1
ATOM 1389 O O . ARG A 1 171 ? 3.922 7.483 23.282 1.00 85.75 171 ARG A O 1
ATOM 1396 N N . ASP A 1 172 ? 5.299 6.443 21.819 1.00 84.31 172 ASP A N 1
ATOM 1397 C CA . ASP A 1 172 ? 5.858 7.647 21.221 1.00 84.31 172 ASP A CA 1
ATOM 1398 C C . ASP A 1 172 ? 4.972 8.214 20.112 1.00 84.31 172 ASP A C 1
ATOM 1400 O O . ASP A 1 172 ? 4.098 7.545 19.560 1.00 84.31 172 ASP A O 1
ATOM 1404 N N . SER A 1 173 ? 5.163 9.496 19.804 1.00 83.12 173 SER A N 1
ATOM 1405 C CA . SER A 1 173 ? 4.419 10.170 18.746 1.00 83.12 173 SER A CA 1
ATOM 1406 C C . SER A 1 173 ? 5.161 10.084 17.418 1.00 83.12 173 SER A C 1
ATOM 1408 O O . SER A 1 173 ? 6.256 10.619 17.294 1.00 83.12 173 SER A O 1
ATOM 1410 N N . GLU A 1 174 ? 4.501 9.532 16.408 1.00 89.06 174 GLU A N 1
ATOM 1411 C CA . GLU A 1 174 ? 4.923 9.588 15.009 1.00 89.06 174 GLU A CA 1
ATOM 1412 C C . GLU A 1 174 ? 3.738 10.086 14.161 1.00 89.06 174 GLU A C 1
ATOM 1414 O O . GLU A 1 174 ? 2.566 9.936 14.530 1.00 89.06 174 GLU A O 1
ATOM 1419 N N . HIS A 1 175 ? 4.028 10.781 13.067 1.00 87.50 175 HIS A N 1
ATOM 1420 C CA . HIS A 1 175 ? 3.049 11.360 12.147 1.00 87.50 175 HIS A CA 1
ATOM 1421 C C . HIS A 1 175 ? 3.045 10.704 10.774 1.00 87.50 175 HIS A C 1
ATOM 1423 O O . HIS A 1 175 ? 2.056 10.864 10.047 1.00 87.50 175 HIS A O 1
ATOM 1429 N N . ARG A 1 176 ? 4.116 9.991 10.430 1.00 90.69 176 ARG A N 1
ATOM 1430 C CA . ARG A 1 176 ? 4.218 9.188 9.220 1.00 90.69 176 ARG A CA 1
ATOM 1431 C C . ARG A 1 176 ? 3.128 8.116 9.200 1.00 90.69 176 ARG A C 1
ATOM 1433 O O . ARG A 1 176 ? 2.605 7.715 10.237 1.00 90.69 176 ARG A O 1
ATOM 1440 N N . ARG A 1 177 ? 2.712 7.726 8.000 1.00 95.44 177 ARG A N 1
ATOM 1441 C CA . ARG A 1 177 ? 1.630 6.766 7.771 1.00 95.44 177 ARG A CA 1
ATOM 1442 C C . ARG A 1 177 ? 1.998 5.907 6.595 1.00 95.44 177 ARG A C 1
ATOM 1444 O O . ARG A 1 177 ? 2.286 6.440 5.520 1.00 95.44 177 ARG A O 1
ATOM 1451 N N . PHE A 1 178 ? 1.971 4.606 6.808 1.00 97.56 178 PHE A N 1
ATOM 1452 C CA . PHE A 1 178 ? 2.398 3.673 5.790 1.00 97.56 178 PHE A CA 1
ATOM 1453 C C . PHE A 1 178 ? 1.717 2.320 5.938 1.00 97.56 178 PHE A C 1
ATOM 1455 O O . PHE A 1 178 ? 1.282 1.926 7.022 1.00 97.56 178 PHE A O 1
ATOM 1462 N N . LEU A 1 179 ? 1.627 1.613 4.818 1.00 98.38 179 LEU A N 1
ATOM 1463 C CA . LEU A 1 179 ? 1.233 0.214 4.757 1.00 98.38 179 LEU A CA 1
ATOM 1464 C C . LEU A 1 179 ? 2.445 -0.576 4.272 1.00 98.38 179 LEU A C 1
ATOM 1466 O O . LEU A 1 179 ? 2.948 -0.303 3.185 1.00 98.38 179 LEU A O 1
ATOM 1470 N N . LEU A 1 180 ? 2.896 -1.546 5.061 1.00 97.38 180 LEU A N 1
ATOM 1471 C CA . LEU A 1 180 ? 3.940 -2.486 4.667 1.00 97.38 180 LEU A CA 1
ATOM 1472 C C . LEU A 1 180 ? 3.326 -3.583 3.805 1.00 97.38 180 LEU A C 1
ATOM 1474 O O . LEU A 1 180 ? 2.306 -4.176 4.168 1.00 97.38 180 LEU A O 1
ATOM 1478 N N . LEU A 1 181 ? 3.945 -3.845 2.664 1.00 95.25 181 LEU A N 1
ATOM 1479 C CA . LEU A 1 181 ? 3.424 -4.714 1.622 1.00 95.25 181 LEU A CA 1
ATOM 1480 C C . LEU A 1 181 ? 4.347 -5.905 1.390 1.00 95.25 181 LEU A C 1
ATOM 1482 O O . LEU A 1 181 ? 5.575 -5.797 1.473 1.00 95.25 181 LEU A O 1
ATOM 1486 N N . SER A 1 182 ? 3.758 -7.023 0.972 1.00 87.00 182 SER A N 1
ATOM 1487 C CA . SER A 1 182 ? 4.526 -8.160 0.480 1.00 87.00 182 SER A CA 1
ATOM 1488 C C . SER A 1 182 ? 5.385 -7.740 -0.707 1.00 87.00 182 SER A C 1
ATOM 1490 O O . SER A 1 182 ? 4.898 -7.121 -1.663 1.00 87.00 182 SER A O 1
ATOM 1492 N N . GLY A 1 183 ? 6.654 -8.134 -0.669 1.00 80.31 183 GLY A N 1
ATOM 1493 C CA . GLY A 1 183 ? 7.621 -7.821 -1.715 1.00 80.31 183 GLY A CA 1
ATOM 1494 C C . GLY A 1 183 ? 8.546 -6.644 -1.409 1.00 80.31 183 GLY A C 1
ATOM 1495 O O . GLY A 1 183 ? 9.272 -6.268 -2.331 1.00 80.31 183 GLY A O 1
ATOM 1496 N N . GLY A 1 184 ? 8.551 -6.134 -0.168 1.00 79.56 184 GLY A N 1
ATOM 1497 C CA . GLY A 1 184 ? 9.544 -5.178 0.347 1.00 79.56 184 GLY A CA 1
ATOM 1498 C C . GLY A 1 184 ? 9.225 -3.715 0.045 1.00 79.56 184 GLY A C 1
ATOM 1499 O O . GLY A 1 184 ? 10.125 -2.943 -0.285 1.00 79.56 184 GLY A O 1
ATOM 1500 N N . TYR A 1 185 ? 7.941 -3.350 0.074 1.00 84.81 185 TYR A N 1
ATOM 1501 C CA . TYR A 1 185 ? 7.487 -1.993 -0.222 1.00 84.81 185 TYR A CA 1
ATOM 1502 C C . TYR A 1 185 ? 6.628 -1.426 0.894 1.00 84.81 185 TYR A C 1
ATOM 1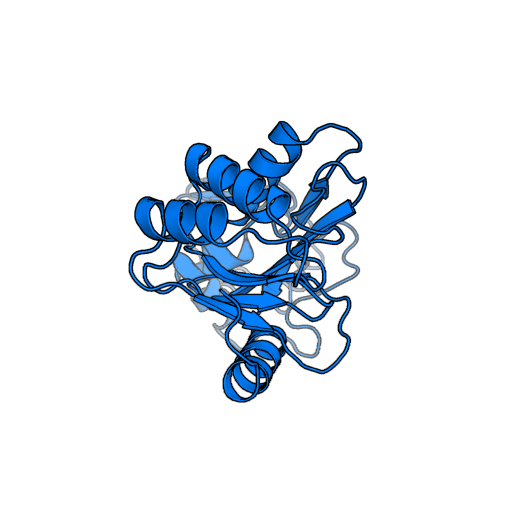504 O O . TYR A 1 185 ? 5.858 -2.146 1.529 1.00 84.81 185 TYR A O 1
ATOM 1512 N N . ALA A 1 186 ? 6.711 -0.112 1.053 1.00 90.12 186 ALA A N 1
ATOM 1513 C CA . ALA A 1 186 ? 5.794 0.677 1.842 1.00 90.12 186 ALA A CA 1
ATOM 1514 C C . ALA A 1 186 ? 4.948 1.544 0.902 1.00 90.12 186 ALA A C 1
ATOM 1516 O O . ALA A 1 186 ? 5.471 2.212 0.008 1.00 90.12 186 ALA A O 1
ATOM 1517 N N . LEU A 1 187 ? 3.632 1.539 1.105 1.00 95.62 187 LEU A N 1
ATOM 1518 C CA . LEU A 1 187 ? 2.747 2.562 0.561 1.00 95.62 187 LEU A CA 1
ATOM 1519 C C . LEU A 1 187 ? 2.632 3.685 1.589 1.00 95.62 187 LEU A C 1
ATOM 1521 O O . LEU A 1 187 ? 2.009 3.498 2.633 1.00 95.62 187 LEU A O 1
ATOM 1525 N N . ILE A 1 188 ? 3.181 4.850 1.271 1.00 95.25 188 ILE A N 1
ATOM 1526 C CA . ILE A 1 188 ? 3.094 6.064 2.079 1.00 95.25 188 ILE A CA 1
ATOM 1527 C C . ILE A 1 188 ? 1.825 6.824 1.709 1.00 95.25 188 ILE A C 1
ATOM 1529 O O . ILE A 1 188 ? 1.530 7.015 0.527 1.00 95.25 188 ILE A O 1
ATOM 1533 N N . ILE A 1 189 ? 1.072 7.284 2.712 1.00 94.81 189 ILE A N 1
ATOM 1534 C CA . ILE A 1 189 ? -0.172 8.037 2.503 1.00 94.81 189 ILE A CA 1
ATOM 1535 C C . ILE A 1 189 ? -0.143 9.324 3.332 1.00 94.81 189 ILE A C 1
ATOM 1537 O O . ILE A 1 189 ? -0.027 9.294 4.556 1.00 94.81 189 ILE A O 1
ATOM 1541 N N . GLY A 1 190 ? -0.295 10.482 2.679 1.00 90.75 190 GLY A N 1
ATOM 1542 C CA . GLY A 1 190 ? -0.282 11.786 3.365 1.00 90.75 190 GLY A CA 1
ATOM 1543 C C . GLY A 1 190 ? -1.436 11.995 4.359 1.00 90.75 190 GLY A C 1
ATOM 1544 O O . GLY A 1 190 ? -1.332 12.789 5.295 1.00 90.75 190 GLY A O 1
ATOM 1545 N N . CYS A 1 191 ? -2.532 11.249 4.211 1.00 91.94 191 CYS A N 1
ATOM 1546 C CA . CYS A 1 191 ? -3.680 11.274 5.110 1.00 91.94 191 CYS A CA 1
ATOM 1547 C C . CYS A 1 191 ? -3.838 9.990 5.929 1.00 91.94 191 CYS A C 1
ATOM 1549 O O . CYS A 1 191 ? -3.319 8.930 5.600 1.00 91.94 191 CYS A O 1
ATOM 1551 N N . SER A 1 192 ? -4.582 10.111 7.031 1.00 93.19 192 SER A N 1
ATOM 1552 C CA . SER A 1 192 ? -5.015 8.962 7.824 1.00 93.19 192 SER A CA 1
ATOM 1553 C C . SER A 1 192 ? -6.019 8.126 7.044 1.00 93.19 192 SER A C 1
ATOM 1555 O O . SER A 1 192 ? -6.872 8.680 6.348 1.00 93.19 192 SER A O 1
ATOM 1557 N N . LEU A 1 193 ? -5.983 6.810 7.239 1.00 93.81 193 LEU A N 1
ATOM 1558 C CA . LEU A 1 193 ? -7.000 5.890 6.738 1.00 93.81 193 LEU A CA 1
ATOM 1559 C C . LEU A 1 193 ? -8.388 6.209 7.302 1.00 93.81 193 LEU A C 1
ATOM 1561 O O . LEU A 1 193 ? -9.384 5.829 6.698 1.00 93.81 193 LEU A O 1
ATOM 1565 N N . ASN A 1 194 ? -8.486 6.966 8.399 1.00 92.75 194 ASN A N 1
ATOM 1566 C CA . ASN A 1 194 ? -9.763 7.504 8.871 1.00 92.75 194 ASN A CA 1
ATOM 1567 C C . ASN 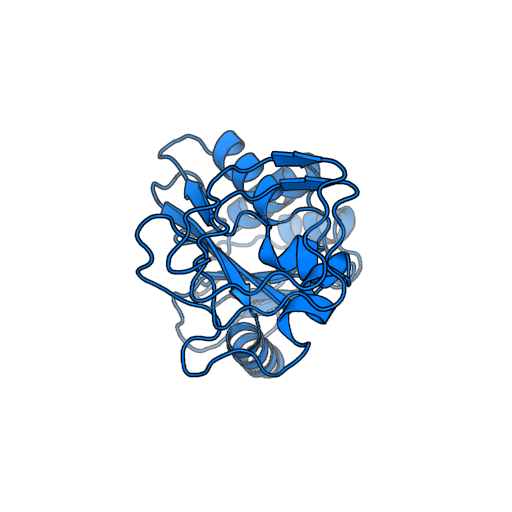A 1 194 ? -10.392 8.508 7.906 1.00 92.75 194 ASN A C 1
ATOM 1569 O O . ASN A 1 194 ? -11.602 8.702 7.941 1.00 92.75 194 ASN A O 1
ATOM 1573 N N . ASP A 1 195 ? -9.598 9.183 7.080 1.00 93.44 195 ASP A N 1
ATOM 1574 C CA . ASP A 1 195 ? -10.089 10.171 6.129 1.00 93.44 195 ASP A CA 1
ATOM 1575 C C . ASP A 1 195 ? -9.210 10.184 4.876 1.00 93.44 195 ASP A C 1
ATOM 1577 O O . ASP A 1 195 ? -8.322 11.024 4.695 1.00 93.44 195 ASP A O 1
ATOM 1581 N N . ILE A 1 196 ? -9.504 9.239 3.982 1.00 93.19 196 ILE A N 1
ATOM 1582 C CA . ILE A 1 196 ? -8.881 9.137 2.661 1.00 93.19 196 ILE A CA 1
ATOM 1583 C C . ILE A 1 196 ? -9.401 10.209 1.687 1.00 93.19 196 ILE A C 1
ATOM 1585 O O . ILE A 1 196 ? -8.948 10.292 0.551 1.00 93.19 196 ILE A O 1
ATOM 1589 N N . SER A 1 197 ? -10.350 11.054 2.102 1.00 93.25 197 SER A N 1
ATOM 1590 C CA . SER A 1 197 ? -10.978 12.071 1.252 1.00 93.25 197 SER A CA 1
ATOM 1591 C C . SER A 1 197 ? -10.202 13.394 1.220 1.00 93.25 197 SER A C 1
ATOM 1593 O O . SER A 1 197 ? -10.754 14.438 0.867 1.00 93.25 197 SER A O 1
ATOM 1595 N N . LYS A 1 198 ? -8.918 13.378 1.593 1.00 91.62 198 LYS A N 1
ATOM 1596 C CA . LYS A 1 198 ? -8.041 14.554 1.607 1.00 91.62 198 LYS A CA 1
ATOM 1597 C C . LYS A 1 198 ? -7.289 14.728 0.291 1.00 91.62 198 LYS A C 1
ATOM 1599 O O . LYS A 1 198 ? -7.092 13.790 -0.474 1.00 91.62 198 LYS A O 1
ATOM 1604 N N . ASN A 1 199 ? -6.872 15.966 0.037 1.00 93.50 199 ASN A N 1
ATOM 1605 C CA . ASN A 1 199 ? -6.074 16.318 -1.131 1.00 93.50 199 ASN A CA 1
ATOM 1606 C C . ASN A 1 199 ? -4.587 16.044 -0.861 1.00 93.50 199 ASN A C 1
ATOM 1608 O O . ASN A 1 199 ? -3.847 16.964 -0.519 1.00 93.50 199 ASN A O 1
ATOM 1612 N N . GLU A 1 200 ? -4.179 14.788 -1.007 1.00 93.44 200 GLU A N 1
ATOM 1613 C CA . GLU A 1 200 ? -2.857 14.283 -0.620 1.00 93.44 200 GLU A CA 1
ATOM 1614 C C . GLU A 1 200 ? -2.209 13.451 -1.732 1.00 93.44 200 GLU A C 1
ATOM 1616 O O . GLU A 1 200 ? -2.812 13.193 -2.775 1.00 93.44 200 GLU A O 1
ATOM 1621 N N . VAL A 1 201 ? -0.960 13.041 -1.522 1.00 88.75 201 VAL A N 1
ATOM 1622 C CA . VAL A 1 201 ? -0.282 12.050 -2.369 1.00 88.75 201 VAL A CA 1
ATOM 1623 C C . VAL A 1 201 ? -0.213 10.723 -1.623 1.00 88.75 201 VAL A C 1
ATOM 1625 O O . VAL A 1 201 ? 0.055 10.694 -0.419 1.00 88.75 201 VAL A O 1
ATOM 1628 N N . ALA A 1 202 ? -0.462 9.638 -2.351 1.00 93.81 202 ALA A N 1
ATOM 1629 C CA . ALA A 1 202 ? -0.078 8.300 -1.937 1.00 93.81 202 ALA A CA 1
ATOM 1630 C C . ALA A 1 202 ? 1.003 7.795 -2.892 1.00 93.81 202 ALA A C 1
ATOM 1632 O O . ALA A 1 202 ? 0.884 7.996 -4.106 1.00 93.81 202 ALA A O 1
ATOM 1633 N N . PHE A 1 203 ? 2.067 7.203 -2.363 1.00 88.25 203 PHE A N 1
ATOM 1634 C CA . PHE A 1 203 ? 3.191 6.756 -3.177 1.00 88.25 203 PHE A CA 1
ATOM 1635 C C . PHE A 1 203 ? 3.925 5.561 -2.570 1.00 88.25 203 PHE A C 1
ATOM 1637 O O . PHE A 1 203 ? 3.798 5.277 -1.386 1.00 88.25 203 PHE A O 1
ATOM 1644 N N . MET A 1 204 ? 4.658 4.843 -3.409 1.00 86.88 204 MET A N 1
ATOM 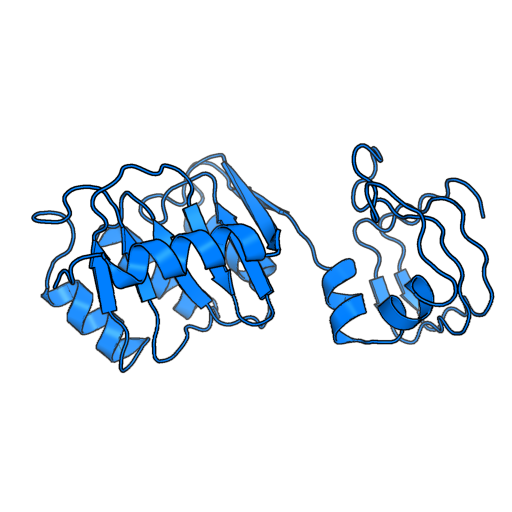1645 C CA . MET A 1 204 ? 5.360 3.607 -3.092 1.00 86.88 204 MET A CA 1
ATOM 1646 C C . MET A 1 204 ? 6.850 3.886 -2.904 1.00 86.88 204 MET A C 1
ATOM 1648 O O . MET A 1 204 ? 7.460 4.545 -3.746 1.00 86.88 204 MET A O 1
ATOM 1652 N N . GLU A 1 205 ? 7.446 3.315 -1.864 1.00 78.06 205 GLU A N 1
ATOM 1653 C CA . GLU A 1 205 ? 8.896 3.296 -1.645 1.00 78.06 205 GLU A CA 1
ATOM 1654 C C . GLU A 1 205 ? 9.350 1.957 -1.046 1.00 78.06 205 GLU A C 1
ATOM 1656 O O . GLU A 1 205 ? 8.525 1.092 -0.746 1.00 78.06 205 GLU A O 1
ATOM 1661 N N . PHE A 1 206 ? 10.663 1.749 -0.913 1.00 77.69 206 PHE A N 1
ATOM 1662 C CA . PHE A 1 206 ? 11.192 0.569 -0.224 1.00 77.69 206 PHE A CA 1
ATOM 1663 C C . PHE A 1 206 ? 10.929 0.663 1.274 1.00 77.69 206 PHE A C 1
ATOM 1665 O O . PHE A 1 206 ? 11.142 1.709 1.879 1.00 77.69 206 PHE A O 1
ATOM 1672 N N . ASP A 1 207 ? 10.520 -0.447 1.879 1.00 81.31 207 ASP A N 1
ATOM 1673 C CA . ASP A 1 207 ? 10.079 -0.442 3.270 1.00 81.31 207 ASP A CA 1
ATOM 1674 C C . ASP A 1 207 ? 11.192 -0.525 4.311 1.00 81.31 207 ASP A C 1
ATOM 1676 O O . ASP A 1 207 ? 10.861 -0.500 5.485 1.00 81.31 207 ASP A O 1
ATOM 1680 N N . CYS A 1 208 ? 12.478 -0.607 3.948 1.00 74.06 208 CYS A N 1
ATOM 1681 C CA . CYS A 1 208 ? 13.550 -0.899 4.911 1.00 74.06 208 CYS A CA 1
ATOM 1682 C C . CYS A 1 208 ? 13.463 -0.040 6.188 1.00 74.06 208 CYS A C 1
ATOM 1684 O O . CYS A 1 208 ? 13.461 -0.570 7.292 1.00 74.06 208 CYS A O 1
ATOM 1686 N N . ILE A 1 209 ? 13.317 1.281 6.032 1.00 79.12 209 ILE A N 1
ATOM 1687 C CA . ILE A 1 209 ? 13.242 2.221 7.161 1.00 79.12 209 ILE A CA 1
ATOM 1688 C C . ILE A 1 209 ? 11.920 2.065 7.925 1.00 79.12 209 ILE A C 1
ATOM 1690 O O . ILE A 1 209 ? 11.916 2.005 9.153 1.00 79.12 209 ILE A O 1
ATOM 1694 N N . ASP A 1 210 ? 10.796 1.999 7.208 1.00 88.44 210 ASP A N 1
ATOM 1695 C CA . ASP A 1 210 ? 9.462 1.903 7.809 1.00 88.44 210 ASP A CA 1
ATOM 1696 C C . ASP A 1 210 ? 9.233 0.569 8.520 1.00 88.44 210 ASP A C 1
ATOM 1698 O O . ASP A 1 210 ? 8.560 0.523 9.546 1.00 88.44 210 ASP A O 1
ATOM 1702 N N . ARG A 1 211 ? 9.799 -0.516 7.992 1.00 90.94 211 ARG A N 1
ATOM 1703 C CA . ARG A 1 211 ? 9.731 -1.857 8.564 1.00 90.94 211 ARG A CA 1
ATOM 1704 C C . ARG A 1 211 ? 10.599 -1.972 9.804 1.00 90.94 211 ARG A C 1
ATOM 1706 O O . ARG A 1 211 ? 10.089 -2.448 10.811 1.00 90.94 211 ARG A O 1
ATOM 1713 N N . ASP A 1 212 ? 11.836 -1.476 9.765 1.00 86.94 212 ASP A N 1
ATOM 1714 C CA . ASP A 1 212 ? 12.706 -1.439 10.947 1.00 86.94 212 ASP A CA 1
ATOM 1715 C C . ASP A 1 212 ? 12.047 -0.640 12.081 1.00 86.94 212 ASP A C 1
ATOM 1717 O O . ASP A 1 212 ? 11.993 -1.102 13.222 1.00 86.94 212 ASP A O 1
ATOM 1721 N N . PHE A 1 213 ? 11.482 0.530 11.759 1.00 94.44 213 PHE A N 1
ATOM 1722 C CA . PHE A 1 213 ? 10.703 1.321 12.712 1.00 94.44 213 PHE A CA 1
ATOM 1723 C C . PHE A 1 213 ? 9.479 0.551 13.226 1.00 94.44 213 PHE A C 1
ATOM 1725 O O . PHE A 1 213 ? 9.283 0.445 14.437 1.00 94.44 213 PHE A O 1
ATOM 1732 N N . PHE A 1 214 ? 8.663 -0.002 12.323 1.00 97.19 214 PHE A N 1
ATOM 1733 C CA . PHE A 1 214 ? 7.443 -0.717 12.687 1.00 97.19 214 PHE A CA 1
ATOM 1734 C C . PHE A 1 214 ? 7.743 -1.893 13.609 1.00 97.19 214 PHE A C 1
ATOM 1736 O O . PHE A 1 214 ? 7.093 -2.027 14.640 1.00 97.19 214 PHE A O 1
ATOM 1743 N N . ASP A 1 215 ? 8.703 -2.742 13.244 1.00 96.25 215 ASP A N 1
ATOM 1744 C CA . ASP A 1 215 ? 9.039 -3.946 13.996 1.00 96.25 215 ASP A CA 1
ATOM 1745 C C . ASP A 1 215 ? 9.638 -3.582 15.366 1.00 96.25 215 ASP A C 1
ATOM 1747 O O . ASP A 1 215 ? 9.266 -4.194 16.367 1.00 96.25 215 ASP A O 1
ATOM 1751 N N . ALA A 1 216 ? 10.471 -2.537 15.456 1.00 95.25 216 ALA A N 1
ATOM 1752 C CA . ALA A 1 216 ? 10.996 -2.054 16.735 1.00 95.25 216 ALA A CA 1
ATOM 1753 C C . ALA A 1 216 ? 9.885 -1.563 17.681 1.00 95.25 216 ALA A C 1
ATOM 1755 O O . ALA A 1 216 ? 9.844 -1.952 18.851 1.00 95.25 216 ALA A O 1
ATOM 1756 N N . GLU A 1 217 ? 8.959 -0.744 17.176 1.00 96.56 217 GLU A N 1
ATOM 1757 C CA . GLU A 1 217 ? 7.831 -0.242 17.967 1.00 96.56 217 GLU A CA 1
ATOM 1758 C C . GLU A 1 217 ? 6.830 -1.347 18.308 1.00 96.56 217 GLU A C 1
ATOM 1760 O O . GLU A 1 217 ? 6.287 -1.383 19.414 1.00 96.56 217 GLU A O 1
ATOM 1765 N N . TRP A 1 218 ? 6.600 -2.281 17.385 1.00 97.12 218 TRP A N 1
ATOM 1766 C CA . TRP A 1 218 ? 5.676 -3.396 17.564 1.00 97.12 218 TRP A CA 1
ATOM 1767 C C . TRP A 1 218 ? 6.019 -4.238 18.793 1.00 97.12 218 TRP A C 1
ATOM 1769 O O . TRP A 1 218 ? 5.115 -4.598 19.552 1.00 97.12 218 TRP A O 1
ATOM 1779 N N . GLU A 1 219 ? 7.305 -4.516 19.015 1.00 96.75 219 GLU A N 1
ATOM 1780 C CA . GLU A 1 219 ? 7.787 -5.337 20.132 1.00 96.75 219 GLU A CA 1
ATOM 1781 C C . GLU A 1 219 ? 7.511 -4.714 21.507 1.00 96.75 219 GLU A C 1
ATOM 1783 O O . GLU A 1 219 ? 7.236 -5.433 22.470 1.00 96.75 219 GLU A O 1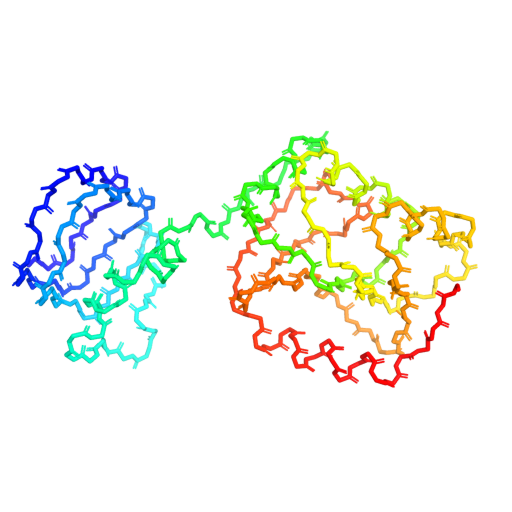
ATOM 1788 N N . ILE A 1 220 ? 7.535 -3.382 21.610 1.00 95.94 220 ILE A N 1
ATOM 1789 C CA . ILE A 1 220 ? 7.327 -2.659 22.877 1.00 95.94 220 ILE A CA 1
ATOM 1790 C C . ILE A 1 220 ? 5.910 -2.089 23.030 1.00 95.94 220 ILE A C 1
ATOM 1792 O O . ILE A 1 220 ? 5.519 -1.663 24.127 1.00 95.94 220 ILE A O 1
ATOM 1796 N N . ALA A 1 221 ? 5.138 -2.061 21.944 1.00 95.62 221 ALA A N 1
ATOM 1797 C CA . ALA A 1 221 ? 3.774 -1.566 21.919 1.00 95.62 221 ALA A CA 1
ATOM 1798 C C . ALA A 1 221 ? 2.825 -2.478 22.709 1.00 95.62 221 ALA A C 1
ATOM 1800 O O . ALA A 1 221 ? 2.971 -3.698 22.782 1.00 95.62 221 ALA A O 1
ATOM 1801 N N . SER A 1 222 ? 1.807 -1.870 23.313 1.00 94.12 222 SER A N 1
ATOM 1802 C CA . SER A 1 222 ? 0.808 -2.593 24.102 1.00 94.12 222 SER A CA 1
ATOM 1803 C C . SER A 1 222 ? -0.373 -2.980 23.228 1.00 94.12 222 SER A C 1
ATOM 1805 O O . SER A 1 222 ? -0.908 -2.138 22.510 1.00 94.12 222 SER A O 1
ATOM 1807 N N . ARG A 1 223 ? -0.814 -4.238 23.298 1.00 93.06 223 ARG A N 1
ATOM 1808 C CA . ARG A 1 223 ? -2.023 -4.671 22.593 1.00 93.06 223 ARG A CA 1
ATOM 1809 C C . ARG A 1 223 ? -3.235 -3.870 23.062 1.00 93.06 223 ARG A C 1
ATOM 1811 O O . ARG A 1 223 ? -3.454 -3.713 24.264 1.00 93.06 223 ARG A O 1
ATOM 1818 N N . ILE A 1 224 ? -4.021 -3.399 22.101 1.00 87.62 224 ILE A N 1
ATOM 1819 C CA . ILE A 1 224 ? -5.279 -2.703 22.341 1.00 87.62 224 ILE A CA 1
ATOM 1820 C C . ILE A 1 224 ? -6.404 -3.437 21.608 1.00 87.62 224 ILE A C 1
ATOM 1822 O O . ILE A 1 224 ? -6.312 -3.676 20.408 1.00 87.62 224 ILE A O 1
ATOM 1826 N N . CYS A 1 225 ? -7.469 -3.740 22.354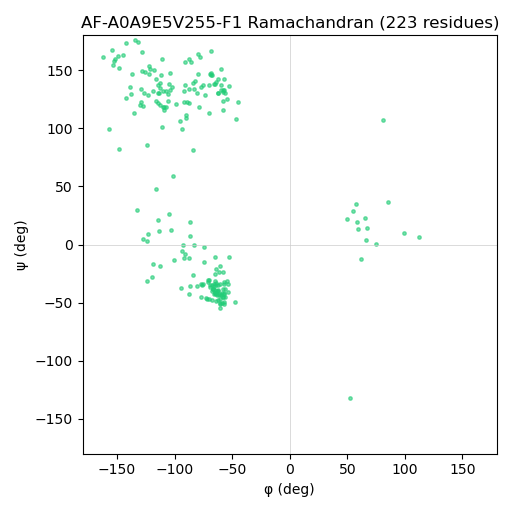 1.00 74.31 225 CYS A N 1
ATOM 1827 C CA . CYS A 1 225 ? -8.605 -4.591 21.967 1.00 74.31 225 CYS A CA 1
ATOM 1828 C C . CYS A 1 225 ? -8.330 -6.113 21.992 1.00 74.31 225 CYS A C 1
ATOM 1830 O O . CYS A 1 225 ? -7.315 -6.606 21.437 1.00 74.31 225 CYS A O 1
#

Radius of gyration: 19.97 Å; Cα contacts (8 Å, |Δi|>4): 481; chains: 1; bounding box: 45×31×54 Å

Foldseek 3Di:
DEQEECACPAAELAECALPEYEEYECALPHYDNYAQHQYHYQWYHNDPVRPAIPVRPGGDDGCRVSVQCVPPVSVCVSNQDFKDWAAAPPLLVLLLVVCSNCPPWAFAEWEDQDDFLLLLVLVVSNVVSPHAYELAYEYEYEDDHPPGHDPVSVVVSNVVHHVNYFYFYFHDDDHWIWTQIPPFKIWTWNDGSSCSNDRTMTGIDGCPPVVVVCVVRVVVTHTDD

Mean predicted aligned error: 10.2 Å

Nearest PDB structures (foldseek):
  1byr-assembly1_A  TM=5.829E-01  e=5.671E-04  Salmonella enterica subsp. enterica serovar Typhimurium
  3sq8-assembly5_A  TM=5.454E-01  e=1.146E-02  Saccharomyces cerevisiae S288C
  1q32-assembly4_D  TM=4.589E-01  e=6.386E-02  Saccharomyces cerevisiae
  6n2a-assembly1_A  TM=2.928E-01  e=1.459E+00  Arabidopsis thaliana

Solvent-accessible surface area (backbone atoms only — not comparable to full-atom values): 11720 Å² total; per-residue (Å²): 85,68,68,40,79,39,58,62,37,76,37,66,62,37,80,40,56,60,39,56,36,48,34,36,25,44,23,66,35,43,76,47,78,47,40,38,61,64,18,42,42,36,32,35,15,71,42,91,84,51,88,54,51,45,53,78,89,50,63,47,56,88,52,48,51,15,54,38,56,65,36,66,67,51,29,49,63,71,40,46,72,46,67,43,80,29,42,65,77,36,43,70,63,28,44,52,52,49,42,67,59,46,57,93,35,33,37,42,31,36,40,33,35,76,59,27,53,53,22,53,54,46,50,53,50,35,41,76,74,64,49,44,57,30,53,58,25,39,37,38,26,31,53,93,38,91,85,42,53,50,59,67,61,52,53,54,47,29,73,73,61,15,82,63,39,53,39,29,38,34,88,62,92,64,84,71,31,36,33,37,31,56,90,58,30,22,42,36,36,75,50,51,60,62,46,50,31,41,76,34,52,35,34,57,47,72,19,69,68,61,48,54,52,46,55,58,44,56,76,74,25,45,79,50,124